Protein AF-A0A377E431-F1 (afdb_monomer)

pLDDT: mean 91.34, std 10.47, range [39.72, 98.75]

Structure (mmCIF, N/CA/C/O backbone):
data_AF-A0A377E431-F1
#
_entry.id   AF-A0A377E431-F1
#
loop_
_atom_site.group_PDB
_atom_site.id
_atom_site.type_symbol
_atom_site.label_atom_id
_atom_site.label_alt_id
_atom_site.label_comp_id
_atom_site.label_asym_id
_atom_site.label_entity_id
_atom_site.label_seq_id
_atom_site.pdbx_PDB_ins_code
_atom_site.Cartn_x
_atom_site.Cartn_y
_atom_site.Cartn_z
_atom_site.occupancy
_atom_site.B_iso_or_equiv
_atom_site.auth_seq_id
_atom_site.auth_comp_id
_atom_site.auth_asym_id
_atom_site.auth_atom_id
_atom_site.pdbx_PDB_model_num
ATOM 1 N N . MET A 1 1 ? 0.942 1.006 12.325 1.00 97.44 1 MET A N 1
ATOM 2 C CA . MET A 1 1 ? 1.754 -0.010 11.626 1.00 97.44 1 MET A CA 1
ATOM 3 C C . MET A 1 1 ? 2.920 0.705 10.982 1.00 97.44 1 MET A C 1
ATOM 5 O O . MET A 1 1 ? 2.693 1.780 10.434 1.00 97.44 1 MET A O 1
ATOM 9 N N . THR A 1 2 ? 4.119 0.142 11.064 1.00 97.88 2 THR A N 1
ATOM 10 C CA . THR A 1 2 ? 5.283 0.600 10.296 1.00 97.88 2 THR A CA 1
ATOM 11 C C . THR A 1 2 ? 5.739 -0.520 9.368 1.00 97.88 2 THR A C 1
ATOM 13 O O . THR A 1 2 ? 5.415 -1.684 9.611 1.00 97.88 2 THR A O 1
ATOM 16 N N . SER A 1 3 ? 6.382 -0.150 8.268 1.00 98.31 3 SER A N 1
ATOM 17 C CA . SER A 1 3 ? 6.961 -1.056 7.278 1.00 98.31 3 SER A CA 1
ATOM 18 C C . SER A 1 3 ? 8.056 -0.314 6.512 1.00 98.31 3 SER A C 1
ATOM 20 O O . SER A 1 3 ? 8.218 0.903 6.653 1.00 98.31 3 SER A O 1
ATOM 22 N N . MET A 1 4 ? 8.742 -1.028 5.629 1.00 97.88 4 MET A N 1
ATOM 23 C CA . MET A 1 4 ? 9.722 -0.468 4.710 1.00 97.88 4 MET A CA 1
ATOM 24 C C . MET A 1 4 ? 9.338 -0.751 3.251 1.00 97.88 4 MET A C 1
ATOM 26 O O . MET A 1 4 ? 8.874 -1.844 2.923 1.00 97.88 4 MET A O 1
ATOM 30 N N . PHE A 1 5 ? 9.523 0.241 2.383 1.00 98.00 5 PHE A N 1
ATOM 31 C CA . PHE A 1 5 ? 9.496 0.121 0.929 1.00 98.00 5 PHE A CA 1
ATOM 32 C C . PHE A 1 5 ? 10.651 0.945 0.348 1.00 98.00 5 PHE A C 1
ATOM 34 O O . PHE A 1 5 ? 10.613 2.179 0.367 1.00 98.00 5 PHE A O 1
ATOM 41 N N . SER A 1 6 ? 11.677 0.267 -0.172 1.00 96.56 6 SER A N 1
ATOM 42 C CA . SER A 1 6 ? 12.808 0.915 -0.841 1.00 96.56 6 SER A CA 1
ATOM 43 C C . SER A 1 6 ? 12.510 1.070 -2.327 1.00 96.56 6 SER A C 1
ATOM 45 O O . SER A 1 6 ? 12.524 2.189 -2.849 1.00 96.56 6 SER A O 1
ATOM 47 N N . CYS A 1 7 ? 12.197 -0.039 -3.000 1.00 96.06 7 CYS A N 1
ATOM 48 C CA . CYS A 1 7 ? 11.926 -0.054 -4.430 1.00 96.06 7 CYS A CA 1
ATOM 49 C C . CYS A 1 7 ? 11.072 -1.269 -4.831 1.00 96.06 7 CYS A C 1
ATOM 51 O O . CYS A 1 7 ? 11.139 -2.322 -4.195 1.00 96.06 7 CYS A O 1
ATO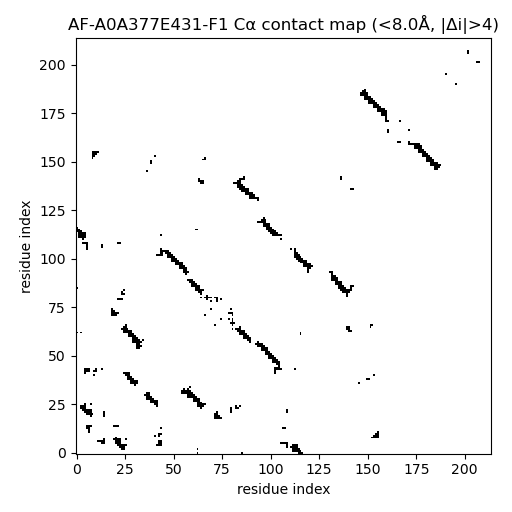M 53 N N . GLY A 1 8 ? 10.299 -1.138 -5.908 1.00 95.69 8 GLY A N 1
ATOM 54 C CA . GLY A 1 8 ? 9.420 -2.188 -6.423 1.00 95.69 8 GLY A CA 1
ATOM 55 C C . GLY A 1 8 ? 9.014 -1.934 -7.871 1.00 95.69 8 GLY A C 1
ATOM 56 O O . GLY A 1 8 ? 9.432 -0.957 -8.492 1.00 95.69 8 GLY A O 1
ATOM 57 N N . THR A 1 9 ? 8.162 -2.787 -8.436 1.00 94.69 9 THR A N 1
ATOM 58 C CA . THR A 1 9 ? 7.766 -2.680 -9.853 1.00 94.69 9 THR A CA 1
ATOM 59 C C . THR A 1 9 ? 7.063 -1.368 -10.217 1.00 94.69 9 THR A C 1
ATOM 61 O O . THR A 1 9 ? 7.109 -0.954 -11.377 1.00 94.69 9 THR A O 1
ATOM 64 N N . ASN A 1 10 ? 6.417 -0.714 -9.250 1.00 93.94 10 ASN A N 1
ATOM 65 C CA . ASN A 1 10 ? 5.724 0.564 -9.416 1.00 93.94 10 ASN A CA 1
ATOM 66 C C . ASN A 1 10 ? 6.583 1.798 -9.089 1.00 93.94 10 ASN A C 1
ATOM 68 O O . ASN A 1 10 ? 6.189 2.908 -9.441 1.00 93.94 10 ASN A O 1
ATOM 72 N N . GLU A 1 11 ? 7.733 1.622 -8.440 1.00 92.56 11 GLU A N 1
ATOM 73 C CA . GLU A 1 11 ? 8.663 2.697 -8.086 1.00 92.56 11 GLU A CA 1
ATOM 74 C C . GLU A 1 11 ? 10.089 2.144 -8.113 1.00 92.56 11 GLU A C 1
ATOM 76 O O . GLU A 1 11 ? 10.558 1.490 -7.178 1.00 92.56 11 GLU A O 1
ATOM 81 N N . ARG A 1 12 ? 10.760 2.379 -9.241 1.00 91.81 12 ARG A N 1
ATOM 82 C CA . ARG A 1 12 ? 12.040 1.751 -9.577 1.00 91.81 12 ARG A CA 1
ATOM 83 C C . ARG A 1 12 ? 13.251 2.644 -9.353 1.00 91.81 12 ARG A C 1
ATOM 85 O O . ARG A 1 12 ? 14.366 2.166 -9.531 1.00 91.81 12 ARG A O 1
ATOM 92 N N . ARG A 1 13 ? 13.074 3.911 -8.959 1.00 91.12 13 ARG A N 1
ATOM 93 C CA . ARG A 1 13 ? 14.173 4.887 -8.839 1.00 91.12 13 ARG A CA 1
ATOM 94 C C . ARG A 1 13 ? 15.307 4.405 -7.929 1.00 91.12 13 ARG A C 1
ATOM 96 O O . ARG A 1 13 ? 16.454 4.755 -8.167 1.00 91.12 13 ARG A O 1
ATOM 103 N N . MET A 1 14 ? 14.977 3.634 -6.892 1.00 90.88 14 MET A N 1
ATOM 104 C CA . MET A 1 14 ? 15.937 3.091 -5.923 1.00 90.88 14 MET A CA 1
ATOM 105 C C . MET A 1 14 ? 16.318 1.624 -6.181 1.00 90.88 14 MET A C 1
ATOM 107 O O . MET A 1 14 ? 17.034 1.039 -5.375 1.00 90.88 14 MET A O 1
ATOM 111 N N . CYS A 1 15 ? 15.865 1.012 -7.282 1.00 90.50 15 CYS A N 1
ATOM 112 C CA . CYS A 1 15 ? 16.215 -0.369 -7.635 1.00 90.50 15 CYS A CA 1
ATOM 113 C C . CYS A 1 15 ? 17.586 -0.456 -8.326 1.00 90.50 15 CYS A C 1
ATOM 115 O O . CYS A 1 15 ? 17.680 -0.947 -9.449 1.00 90.50 15 CYS A O 1
ATOM 117 N N . ASP A 1 16 ? 18.634 0.027 -7.659 1.00 89.12 16 ASP A N 1
ATOM 118 C CA . ASP A 1 16 ? 20.025 0.016 -8.149 1.00 89.12 16 ASP A CA 1
ATOM 119 C C . ASP A 1 16 ? 20.880 -1.045 -7.431 1.00 89.12 16 ASP A C 1
ATOM 121 O O . ASP A 1 16 ? 22.056 -0.862 -7.126 1.00 89.12 16 ASP A O 1
ATOM 125 N N . THR A 1 17 ? 20.255 -2.171 -7.088 1.00 90.00 17 THR A N 1
ATOM 126 C CA . THR A 1 17 ? 20.927 -3.319 -6.469 1.00 90.00 17 THR A CA 1
ATOM 127 C C . THR A 1 17 ? 20.738 -4.556 -7.342 1.00 90.00 17 THR A C 1
ATOM 129 O O . THR A 1 17 ? 19.965 -4.546 -8.300 1.00 90.00 17 THR A O 1
ATOM 132 N N . ILE A 1 18 ? 21.403 -5.657 -6.989 1.00 92.44 18 ILE A N 1
ATOM 133 C CA . ILE A 1 18 ? 21.191 -6.949 -7.660 1.00 92.44 18 ILE A CA 1
ATOM 134 C C . ILE A 1 18 ? 19.789 -7.535 -7.408 1.00 92.44 18 ILE A C 1
ATOM 136 O O . ILE A 1 18 ? 19.386 -8.462 -8.107 1.00 92.44 18 ILE A O 1
ATOM 140 N N . HIS A 1 19 ? 19.051 -7.021 -6.419 1.00 95.38 19 HIS A N 1
ATOM 141 C CA . HIS A 1 19 ? 17.713 -7.486 -6.068 1.00 95.38 19 HIS A CA 1
ATOM 142 C C . HIS A 1 19 ? 16.653 -6.704 -6.857 1.00 95.38 19 HIS A C 1
ATOM 144 O O . HIS A 1 19 ? 16.647 -5.471 -6.801 1.00 95.38 19 HIS A O 1
ATOM 150 N N . PRO A 1 20 ? 15.726 -7.376 -7.573 1.00 95.56 20 PRO A N 1
ATOM 151 C CA . PRO A 1 20 ? 14.750 -6.672 -8.405 1.00 95.56 20 PRO A CA 1
ATOM 152 C C . PRO A 1 20 ? 13.749 -5.817 -7.615 1.00 95.56 20 PRO A C 1
ATOM 154 O O . PRO A 1 20 ? 13.233 -4.837 -8.153 1.00 95.56 20 PRO A O 1
ATOM 157 N N . GLN A 1 21 ? 13.455 -6.197 -6.368 1.00 96.62 21 GLN A N 1
ATOM 158 C CA . GLN A 1 21 ? 12.552 -5.491 -5.459 1.00 96.62 21 GLN A CA 1
ATOM 159 C C . 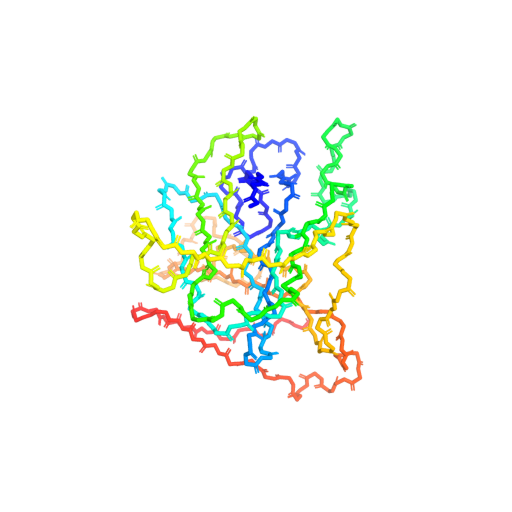GLN A 1 21 ? 13.049 -5.611 -4.018 1.00 96.62 21 GLN A C 1
ATOM 161 O O . GLN A 1 21 ? 13.575 -6.654 -3.628 1.00 96.62 21 GLN A O 1
ATOM 166 N N . ILE A 1 22 ? 12.842 -4.559 -3.222 1.00 97.12 22 ILE A N 1
ATOM 167 C CA . ILE A 1 22 ? 13.253 -4.489 -1.815 1.00 97.12 22 ILE A CA 1
ATOM 168 C C . ILE A 1 22 ? 12.166 -3.762 -1.017 1.00 97.12 22 ILE A C 1
ATOM 170 O O . ILE A 1 22 ? 12.072 -2.530 -1.045 1.00 97.12 22 ILE A O 1
ATOM 174 N N . HIS A 1 23 ? 11.332 -4.529 -0.313 1.00 97.69 23 HIS A N 1
ATOM 175 C CA . HIS A 1 23 ? 10.265 -4.013 0.546 1.00 97.69 23 HIS A CA 1
ATOM 176 C C . HIS A 1 23 ? 9.690 -5.097 1.466 1.00 97.69 23 HIS A C 1
ATOM 178 O O . HIS A 1 23 ? 9.751 -6.293 1.180 1.00 97.69 23 HIS A O 1
ATOM 184 N N . ASP A 1 24 ? 9.110 -4.651 2.576 1.00 97.94 24 ASP A N 1
ATOM 185 C CA . ASP A 1 24 ? 8.423 -5.489 3.566 1.00 97.94 24 ASP A CA 1
ATOM 186 C C . ASP A 1 24 ? 6.917 -5.582 3.309 1.00 97.94 24 ASP A C 1
ATOM 188 O O . ASP A 1 24 ? 6.235 -6.463 3.834 1.00 97.94 24 ASP A O 1
ATOM 192 N N . SER A 1 25 ? 6.391 -4.649 2.524 1.00 98.06 25 SER A N 1
ATOM 193 C CA . SER A 1 25 ? 5.014 -4.585 2.053 1.00 98.06 25 SER A CA 1
ATOM 194 C C . SER A 1 25 ? 5.009 -3.846 0.724 1.00 98.06 25 SER A C 1
ATOM 196 O O . SER A 1 25 ? 5.732 -2.865 0.571 1.00 98.06 25 SER A O 1
ATOM 198 N N . ASP A 1 26 ? 4.148 -4.256 -0.202 1.00 96.12 26 ASP A N 1
ATOM 199 C CA . ASP A 1 26 ? 4.015 -3.643 -1.527 1.00 96.12 26 ASP A CA 1
ATOM 200 C C . ASP A 1 26 ? 2.829 -2.669 -1.617 1.00 96.12 26 ASP A C 1
ATOM 202 O O . ASP A 1 26 ? 2.761 -1.839 -2.527 1.00 96.12 26 ASP A O 1
ATOM 206 N N . ARG A 1 27 ? 1.870 -2.750 -0.683 1.00 97.81 27 ARG A N 1
ATOM 207 C CA . ARG A 1 27 ? 0.627 -1.968 -0.737 1.00 97.81 27 ARG A CA 1
ATOM 208 C C . ARG A 1 27 ? 0.005 -1.699 0.629 1.00 97.81 27 ARG A C 1
ATOM 210 O O . ARG A 1 27 ? 0.072 -2.519 1.544 1.00 97.81 27 ARG A O 1
ATOM 217 N N . LEU A 1 28 ? -0.734 -0.598 0.708 1.00 98.50 28 LEU A N 1
ATOM 218 C CA . LEU A 1 28 ? -1.832 -0.419 1.652 1.00 98.50 28 LEU A CA 1
ATOM 219 C C . LEU A 1 28 ? -3.124 -0.956 1.019 1.00 98.50 28 LEU A C 1
ATOM 221 O O . LEU A 1 28 ? -3.546 -0.500 -0.045 1.00 98.50 28 LEU A O 1
ATOM 225 N N . SER A 1 29 ? -3.771 -1.906 1.686 1.00 98.19 29 SER A N 1
ATOM 226 C CA . SER A 1 29 ? -5.109 -2.388 1.337 1.00 98.19 29 SER A CA 1
ATOM 227 C C . SER A 1 29 ? -6.121 -1.914 2.371 1.00 98.19 29 SER A C 1
ATOM 229 O O . SER A 1 29 ? -5.833 -1.924 3.569 1.00 98.19 29 SER A O 1
ATOM 231 N N . MET A 1 30 ? -7.302 -1.496 1.925 1.00 98.50 30 MET A N 1
ATOM 232 C CA . MET A 1 30 ? -8.363 -0.977 2.786 1.00 98.50 30 MET A CA 1
ATOM 233 C C . MET A 1 30 ? -9.702 -1.591 2.395 1.00 98.50 30 MET A C 1
ATOM 235 O O . MET A 1 30 ? -10.064 -1.597 1.221 1.00 98.50 30 MET A O 1
ATOM 239 N N . TRP A 1 31 ? -10.450 -2.050 3.393 1.00 98.44 31 TRP A N 1
ATOM 240 C CA . TRP A 1 31 ? -11.861 -2.378 3.280 1.00 98.44 31 TRP A CA 1
ATOM 241 C C . TRP A 1 31 ? -12.664 -1.324 4.028 1.00 98.44 31 TRP A C 1
ATOM 243 O O . TRP A 1 31 ? -12.723 -1.293 5.263 1.00 98.44 31 TRP A O 1
ATOM 253 N N . ARG A 1 32 ? -13.245 -0.417 3.256 1.00 98.31 32 ARG A N 1
ATOM 254 C CA . ARG A 1 32 ? -13.871 0.788 3.773 1.00 98.31 32 ARG A CA 1
ATOM 255 C C . ARG A 1 32 ? -15.217 0.522 4.430 1.00 98.31 32 ARG A C 1
ATOM 257 O O . ARG A 1 32 ? -15.872 -0.493 4.176 1.00 98.31 32 ARG A O 1
ATOM 264 N N . GLY A 1 33 ? -15.666 1.469 5.250 1.00 98.19 33 GLY A N 1
ATOM 265 C CA . GLY A 1 33 ? -16.966 1.396 5.923 1.00 98.19 33 GLY A CA 1
ATOM 266 C C . GLY A 1 33 ? -18.146 1.296 4.951 1.00 98.19 33 GLY A C 1
ATOM 267 O O . GLY A 1 33 ? -19.090 0.542 5.195 1.00 98.19 33 GLY A O 1
ATOM 268 N N . ASN A 1 34 ? -18.049 1.967 3.799 1.00 97.62 34 ASN A N 1
ATOM 269 C CA . ASN A 1 34 ? -19.018 1.880 2.697 1.00 97.62 34 ASN A CA 1
ATOM 270 C C . ASN A 1 34 ? -18.957 0.546 1.915 1.00 97.62 34 ASN A C 1
ATOM 272 O O . ASN A 1 34 ? -19.801 0.307 1.058 1.00 97.62 34 ASN A O 1
ATOM 276 N N . GLY A 1 35 ? -17.994 -0.333 2.210 1.00 97.31 35 GLY A N 1
ATOM 277 C CA . GLY A 1 35 ? -17.802 -1.625 1.549 1.00 97.31 35 GLY A CA 1
ATOM 278 C C . GLY A 1 35 ? -16.826 -1.621 0.371 1.00 97.31 35 GLY A C 1
ATOM 279 O O . GLY A 1 35 ? -16.499 -2.705 -0.109 1.00 97.31 35 GLY A O 1
ATOM 280 N N . GLU A 1 36 ? -16.333 -0.456 -0.049 1.00 97.19 36 GLU A N 1
ATOM 281 C CA . GLU A 1 36 ? -15.327 -0.314 -1.104 1.00 97.19 36 GLU A CA 1
ATOM 282 C C . GLU A 1 36 ? -13.993 -0.959 -0.693 1.00 97.19 36 GLU A C 1
ATOM 284 O O . GLU A 1 36 ? -13.562 -0.855 0.460 1.00 97.19 36 GLU A O 1
ATOM 289 N N . TRP A 1 37 ? -13.328 -1.610 -1.648 1.00 97.69 37 TRP A N 1
ATOM 290 C CA . TRP A 1 37 ? -11.960 -2.097 -1.491 1.00 97.69 37 TRP A CA 1
ATOM 291 C C . TRP A 1 37 ? -10.998 -1.179 -2.234 1.00 97.69 37 TRP A C 1
ATOM 293 O O . TRP A 1 37 ? -11.150 -0.967 -3.433 1.00 97.69 37 TRP A O 1
ATOM 303 N N . ILE A 1 38 ? -9.985 -0.675 -1.532 1.00 97.50 38 ILE A N 1
ATOM 304 C CA . ILE A 1 38 ? -8.951 0.183 -2.115 1.00 97.50 38 ILE A CA 1
ATOM 305 C C . ILE A 1 38 ? -7.597 -0.512 -2.012 1.00 97.50 38 ILE A C 1
ATOM 307 O O . ILE A 1 38 ? -7.216 -1.002 -0.949 1.00 97.50 38 ILE A O 1
ATOM 311 N N . CYS A 1 39 ? -6.854 -0.502 -3.118 1.00 97.19 39 CYS A N 1
ATOM 312 C CA . CYS A 1 39 ? -5.452 -0.893 -3.180 1.00 97.19 39 CYS A CA 1
ATOM 313 C C . CYS A 1 39 ? -4.603 0.338 -3.508 1.00 97.19 39 CYS A C 1
ATOM 315 O O . CYS A 1 39 ? -4.712 0.894 -4.598 1.00 97.19 39 CYS A O 1
ATOM 317 N N . ARG A 1 40 ? -3.736 0.741 -2.579 1.00 97.62 40 ARG A N 1
ATOM 318 C CA . ARG A 1 40 ? -2.747 1.804 -2.767 1.00 97.62 40 ARG A CA 1
ATOM 319 C C . ARG A 1 40 ? -1.347 1.176 -2.777 1.00 97.62 40 ARG A C 1
ATOM 321 O O . ARG A 1 40 ? -0.847 0.868 -1.696 1.00 97.62 40 ARG A O 1
ATOM 328 N N . PRO A 1 41 ? -0.716 0.972 -3.952 1.00 97.38 41 PRO A N 1
ATOM 329 C CA . PRO A 1 41 ? 0.690 0.557 -4.031 1.00 97.38 41 PRO A CA 1
ATOM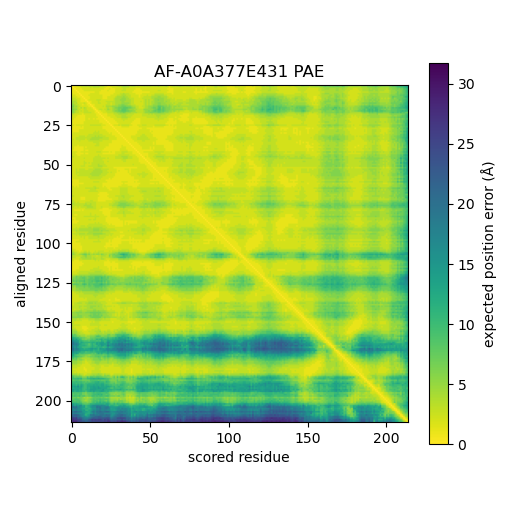 330 C C . PRO A 1 41 ? 1.563 1.514 -3.222 1.00 97.38 41 PRO A C 1
ATOM 332 O O . PRO A 1 41 ? 1.258 2.700 -3.219 1.00 97.38 41 PRO A O 1
ATOM 335 N N . LEU A 1 42 ? 2.590 1.038 -2.527 1.00 97.75 42 LEU A N 1
ATOM 336 C CA . LEU A 1 42 ? 3.496 1.892 -1.747 1.00 97.75 42 LEU A CA 1
ATOM 337 C C . LEU A 1 42 ? 4.602 2.465 -2.634 1.00 97.75 42 LEU A C 1
ATOM 339 O O . LEU A 1 42 ? 5.006 1.830 -3.603 1.00 97.75 42 LEU A O 1
ATOM 343 N N . ASN A 1 43 ? 5.093 3.656 -2.307 1.00 96.44 43 ASN A N 1
ATOM 344 C CA . ASN A 1 43 ? 6.182 4.321 -3.018 1.00 96.44 43 ASN A CA 1
ATOM 345 C C . ASN A 1 43 ? 7.309 4.729 -2.057 1.00 96.44 43 ASN A C 1
ATOM 347 O O . ASN A 1 43 ? 7.108 4.880 -0.853 1.00 96.44 43 ASN A O 1
ATOM 351 N N . ASN A 1 44 ? 8.484 5.008 -2.626 1.00 96.94 44 ASN A N 1
ATOM 352 C CA . ASN A 1 44 ? 9.599 5.678 -1.956 1.00 96.94 44 ASN A CA 1
ATOM 353 C C . ASN A 1 44 ? 9.810 7.084 -2.561 1.00 96.94 44 ASN A C 1
ATOM 355 O O . ASN A 1 44 ? 10.667 7.278 -3.442 1.00 96.94 44 ASN A O 1
ATOM 359 N N . PRO A 1 45 ? 8.984 8.067 -2.154 1.00 95.69 45 PRO A N 1
ATOM 360 C CA . PRO A 1 45 ? 8.955 9.377 -2.785 1.00 95.69 45 PRO A CA 1
ATOM 361 C C . PRO A 1 45 ? 10.231 10.179 -2.498 1.00 95.69 45 PRO A C 1
ATOM 363 O O . PRO A 1 45 ? 10.925 9.963 -1.512 1.00 95.69 45 PRO A O 1
ATOM 366 N N . GLN A 1 46 ? 10.524 11.179 -3.334 1.00 95.19 46 GLN A N 1
ATOM 367 C CA . GLN A 1 46 ? 11.665 12.087 -3.116 1.00 95.19 46 GLN A CA 1
ATOM 368 C C . GLN A 1 46 ? 11.426 13.126 -2.007 1.00 95.19 46 GLN A C 1
ATOM 370 O O . GLN A 1 46 ? 12.355 13.798 -1.564 1.00 95.19 46 GLN A O 1
ATOM 375 N N . LYS A 1 47 ? 10.173 13.299 -1.584 1.00 96.94 47 LYS A N 1
ATOM 376 C CA . LYS A 1 47 ? 9.748 14.202 -0.508 1.00 96.94 47 LYS A CA 1
ATOM 377 C C . LYS A 1 47 ? 8.727 13.476 0.352 1.00 96.94 47 LYS A C 1
ATOM 379 O O . LYS A 1 47 ? 8.019 12.624 -0.172 1.00 96.94 47 LYS A O 1
ATOM 384 N N . LEU A 1 48 ? 8.631 13.841 1.629 1.00 97.56 48 LEU A N 1
ATOM 385 C CA . LEU A 1 48 ? 7.607 13.311 2.530 1.00 97.56 48 LEU A CA 1
ATOM 386 C C . LEU A 1 48 ? 6.218 13.447 1.896 1.00 97.56 48 LEU A C 1
ATOM 388 O O . LEU A 1 48 ? 5.814 14.552 1.532 1.00 97.56 48 LEU A O 1
ATOM 392 N N . GLN A 1 49 ? 5.505 12.330 1.779 1.00 97.75 49 GLN A N 1
ATOM 393 C CA . GLN A 1 49 ? 4.121 12.295 1.315 1.00 97.75 49 GLN A CA 1
ATOM 394 C C . GLN A 1 49 ? 3.212 11.849 2.453 1.00 97.75 49 GLN A C 1
ATOM 396 O O . GLN A 1 49 ? 3.530 10.919 3.196 1.00 97.75 49 GLN A O 1
ATOM 401 N N . PHE A 1 50 ? 2.058 12.500 2.564 1.00 97.88 50 PHE A N 1
ATOM 402 C CA . PHE A 1 50 ? 0.999 12.104 3.480 1.00 97.88 50 PHE A CA 1
ATOM 403 C C . PHE A 1 50 ? -0.318 12.000 2.714 1.00 97.88 50 PHE A C 1
ATOM 405 O O . PHE A 1 50 ? -0.794 12.981 2.148 1.00 97.88 50 PHE A O 1
ATOM 412 N N . ASN A 1 51 ? -0.898 10.802 2.698 1.00 97.50 51 ASN A N 1
ATOM 413 C CA . ASN A 1 51 ? -2.192 10.518 2.091 1.00 97.50 51 ASN A CA 1
ATOM 414 C C . ASN A 1 51 ? -3.203 10.244 3.209 1.00 97.50 51 ASN A C 1
ATOM 416 O O . ASN A 1 51 ? -2.929 9.454 4.113 1.00 97.50 51 ASN A O 1
ATOM 420 N N . ALA A 1 52 ? -4.375 10.872 3.137 1.00 97.69 52 ALA A N 1
ATOM 421 C CA . ALA A 1 52 ? -5.442 10.702 4.116 1.00 97.69 52 ALA A CA 1
ATOM 422 C C . ALA A 1 52 ? -6.711 10.186 3.433 1.00 97.69 52 ALA A C 1
ATOM 424 O O . ALA A 1 52 ? -7.319 10.881 2.621 1.00 97.69 52 ALA A O 1
ATOM 425 N N . TYR A 1 53 ? -7.123 8.970 3.785 1.00 98.19 53 TYR A N 1
ATOM 426 C CA . TYR A 1 53 ? -8.331 8.340 3.259 1.00 98.19 53 TYR A CA 1
ATOM 427 C C . TYR A 1 53 ? -9.458 8.481 4.280 1.00 98.19 53 TYR A C 1
ATOM 429 O O . TYR A 1 53 ? -9.531 7.709 5.237 1.00 98.19 53 TYR A O 1
ATOM 437 N N . THR A 1 54 ? -10.315 9.491 4.112 1.00 98.38 54 THR A N 1
ATOM 438 C CA . THR A 1 54 ? -11.475 9.717 4.989 1.00 98.38 54 THR A CA 1
ATOM 439 C C . THR A 1 54 ? -12.408 8.523 4.961 1.00 98.38 54 THR A C 1
ATOM 441 O O . THR A 1 54 ? -12.788 8.083 3.881 1.00 98.38 54 THR A O 1
ATOM 444 N N . ASP A 1 55 ? -12.829 8.040 6.127 1.00 98.44 55 ASP A N 1
ATOM 445 C CA . ASP A 1 55 ? -13.776 6.939 6.251 1.00 98.44 55 ASP A CA 1
ATOM 446 C C . ASP A 1 55 ? -14.663 7.055 7.500 1.00 98.44 55 ASP A C 1
ATOM 448 O O . ASP A 1 55 ? -14.438 7.887 8.382 1.00 98.44 55 ASP A O 1
ATOM 452 N N . ASN A 1 56 ? -15.692 6.210 7.575 1.00 98.38 56 ASN A N 1
ATOM 453 C CA . ASN A 1 56 ? -16.551 6.078 8.750 1.00 98.38 56 ASN A CA 1
ATOM 454 C C . ASN A 1 56 ? -16.760 4.599 9.085 1.00 98.38 56 ASN A C 1
ATOM 456 O O . ASN A 1 56 ? -17.461 3.901 8.356 1.00 98.38 56 ASN A O 1
ATOM 460 N N . ASN A 1 57 ? -16.204 4.148 10.212 1.00 98.25 57 ASN A N 1
ATOM 461 C CA . ASN A 1 57 ? -16.172 2.739 10.626 1.00 98.25 57 ASN A CA 1
ATOM 462 C C . ASN A 1 57 ? -15.534 1.820 9.563 1.00 98.25 57 ASN A C 1
ATOM 464 O O . ASN A 1 57 ? -16.246 1.004 8.970 1.00 98.25 57 ASN A O 1
ATOM 468 N N . PRO A 1 58 ? -14.214 1.931 9.311 1.00 98.31 58 PRO A N 1
ATOM 469 C CA . PRO A 1 58 ? -13.532 1.023 8.392 1.00 98.31 58 PRO A CA 1
ATOM 470 C C . PRO A 1 58 ? -13.731 -0.435 8.826 1.00 98.31 58 PRO A C 1
ATOM 472 O O . PRO A 1 58 ? -13.731 -0.746 10.018 1.00 98.31 58 PRO A O 1
ATOM 475 N N . LYS A 1 59 ? -13.889 -1.339 7.857 1.00 98.50 59 LYS A N 1
ATOM 476 C CA . LYS A 1 59 ? -14.022 -2.784 8.112 1.00 98.50 59 LYS A CA 1
ATOM 477 C C . LYS A 1 59 ? -12.662 -3.456 8.294 1.00 98.50 59 LYS A C 1
ATOM 479 O O . LYS A 1 59 ? -12.563 -4.485 8.955 1.00 98.50 59 LYS A O 1
ATOM 484 N N . GLY A 1 60 ? -11.613 -2.863 7.734 1.00 98.50 60 GLY A N 1
ATOM 485 C CA . GLY A 1 60 ? -10.230 -3.218 8.014 1.00 98.50 60 GLY A CA 1
ATOM 486 C C . GLY A 1 60 ? -9.258 -2.533 7.067 1.00 98.50 60 GLY A C 1
ATOM 487 O O . GLY A 1 60 ? -9.657 -1.974 6.049 1.00 98.50 60 GLY A O 1
ATOM 488 N N . PHE A 1 61 ? -7.982 -2.541 7.419 1.00 98.75 61 PHE A N 1
ATOM 489 C CA . PHE A 1 61 ? -6.913 -2.015 6.574 1.00 98.75 61 PHE A CA 1
ATOM 490 C C . PHE A 1 61 ? 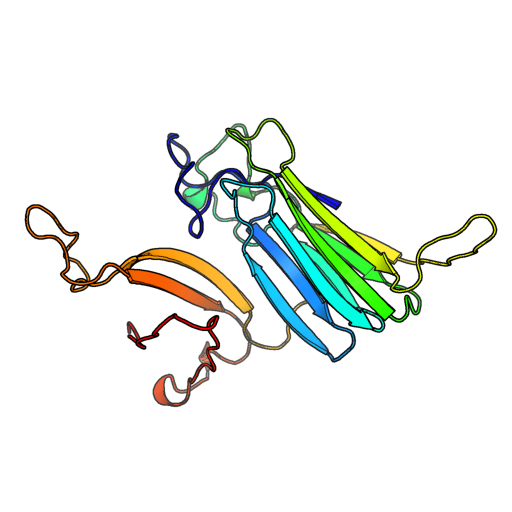-5.575 -2.617 6.987 1.00 98.75 61 PHE A C 1
ATOM 492 O O . PHE A 1 61 ? -5.408 -3.054 8.126 1.00 98.75 61 PHE A O 1
ATOM 499 N N . GLY A 1 62 ? -4.613 -2.655 6.074 1.00 98.38 62 GLY A N 1
ATOM 500 C CA . GLY A 1 62 ? -3.348 -3.328 6.327 1.00 98.38 62 GLY A CA 1
ATOM 501 C C . GLY A 1 62 ? -2.256 -2.983 5.335 1.00 98.38 62 GLY A C 1
ATOM 502 O O . GLY A 1 62 ? -2.536 -2.691 4.172 1.00 98.38 62 GLY A O 1
ATOM 503 N N . LEU A 1 63 ? -1.015 -3.061 5.806 1.00 98.69 63 LEU A N 1
ATOM 504 C CA . LEU A 1 63 ? 0.165 -3.097 4.948 1.00 98.69 63 LEU A CA 1
ATOM 505 C C . LEU A 1 63 ? 0.382 -4.557 4.560 1.00 98.69 63 LEU A C 1
ATOM 507 O O . LEU A 1 63 ? 0.548 -5.421 5.427 1.00 98.69 63 LEU A O 1
ATOM 511 N N . LEU A 1 64 ? 0.241 -4.846 3.271 1.00 98.06 64 LEU A N 1
ATOM 512 C CA . LEU A 1 64 ? 0.247 -6.208 2.762 1.00 98.06 64 LEU A CA 1
ATOM 513 C C . LEU A 1 64 ? 1.498 -6.466 1.931 1.00 98.06 64 LEU A C 1
ATOM 515 O O . LEU A 1 64 ? 1.976 -5.584 1.226 1.00 98.06 64 LEU A O 1
ATOM 519 N N . GLN A 1 65 ? 1.955 -7.713 1.999 1.00 97.31 65 GLN A N 1
ATOM 520 C CA . GLN A 1 65 ? 2.991 -8.297 1.162 1.00 97.31 65 GLN A CA 1
ATOM 521 C C . GLN A 1 65 ? 2.390 -9.483 0.412 1.00 97.31 65 GLN A C 1
ATOM 523 O O . GLN A 1 65 ? 2.397 -10.626 0.896 1.00 97.31 65 GLN A O 1
ATOM 528 N N . LEU A 1 66 ? 1.756 -9.181 -0.727 1.00 94.38 66 LEU A N 1
ATOM 529 C CA . LEU A 1 66 ? 1.009 -10.172 -1.505 1.00 94.38 66 LEU A CA 1
ATOM 530 C C . LEU A 1 66 ? 1.847 -10.819 -2.607 1.00 94.38 66 LEU A C 1
ATOM 532 O O . LEU A 1 66 ? 1.573 -11.972 -2.943 1.00 94.38 66 LEU A O 1
ATOM 536 N N . ASP A 1 67 ? 2.861 -10.126 -3.129 1.00 95.56 67 ASP A N 1
ATOM 537 C CA . ASP A 1 67 ? 3.864 -10.733 -4.000 1.00 95.56 67 ASP A CA 1
ATOM 538 C C . ASP A 1 67 ? 4.863 -11.558 -3.176 1.00 95.56 67 ASP A C 1
ATOM 540 O O . ASP A 1 67 ? 5.640 -11.028 -2.380 1.00 95.56 67 ASP A O 1
ATOM 544 N N . ARG A 1 68 ? 4.816 -12.882 -3.348 1.00 95.44 68 ARG A N 1
ATOM 545 C CA . ARG A 1 68 ? 5.613 -13.851 -2.578 1.00 95.44 68 ARG A CA 1
ATOM 546 C C . ARG A 1 68 ? 6.500 -14.737 -3.453 1.00 95.44 68 ARG A C 1
ATOM 548 O O . ARG A 1 68 ? 7.105 -15.683 -2.934 1.00 95.44 68 ARG A O 1
ATOM 555 N N . ASP A 1 69 ? 6.593 -14.454 -4.752 1.00 97.06 69 ASP A N 1
ATOM 556 C CA . ASP A 1 69 ? 7.479 -15.196 -5.648 1.00 97.06 69 ASP A CA 1
ATOM 557 C C . ASP A 1 69 ? 8.934 -14.827 -5.344 1.00 97.06 69 ASP A C 1
ATOM 559 O O . ASP A 1 69 ? 9.313 -13.661 -5.378 1.00 97.06 69 ASP A O 1
ATOM 563 N N . PHE A 1 70 ? 9.773 -15.813 -5.027 1.00 97.81 70 PHE A N 1
ATOM 564 C CA . PHE A 1 70 ? 11.179 -15.551 -4.723 1.00 97.81 70 PHE A CA 1
ATOM 565 C C . PHE A 1 70 ? 11.927 -14.913 -5.905 1.00 97.81 70 PHE A C 1
ATOM 567 O O . PHE A 1 70 ? 12.801 -14.077 -5.684 1.00 97.81 70 PHE A O 1
ATOM 574 N N . SER A 1 71 ? 11.572 -15.257 -7.147 1.00 97.56 71 SER A N 1
ATOM 575 C CA . SER A 1 71 ? 12.225 -14.735 -8.354 1.00 97.56 71 SER A CA 1
ATOM 576 C C . SER A 1 71 ? 12.077 -13.219 -8.520 1.00 97.56 71 SER A C 1
ATOM 578 O O . SER A 1 71 ? 12.898 -12.603 -9.198 1.00 97.56 71 SER A O 1
ATOM 580 N N . HIS A 1 72 ? 11.087 -12.616 -7.859 1.00 96.69 72 HIS A N 1
ATOM 581 C CA . HIS A 1 72 ? 10.845 -11.178 -7.856 1.00 96.69 72 HIS A CA 1
ATOM 582 C C . HIS A 1 72 ? 11.731 -10.397 -6.871 1.00 96.69 72 HIS A C 1
ATOM 584 O O . HIS A 1 72 ? 11.809 -9.177 -6.979 1.00 96.69 72 HIS A O 1
ATOM 590 N N . TYR A 1 73 ? 12.405 -11.076 -5.936 1.00 97.38 73 TYR A N 1
ATOM 591 C CA . TYR A 1 73 ? 13.249 -10.447 -4.907 1.00 97.38 73 TYR A CA 1
ATOM 592 C C . TYR A 1 73 ? 14.697 -10.940 -4.963 1.00 97.38 73 TYR A C 1
ATOM 594 O O . TYR A 1 73 ? 15.622 -10.155 -4.798 1.00 97.38 73 TYR A O 1
ATOM 602 N N . GLN A 1 74 ? 14.905 -12.237 -5.215 1.00 97.00 74 GLN A N 1
ATOM 603 C CA . GLN A 1 74 ? 16.223 -12.876 -5.332 1.00 97.00 74 GLN A CA 1
ATOM 604 C C . GLN A 1 74 ? 17.165 -12.585 -4.152 1.00 97.00 74 GLN A C 1
ATOM 606 O O . GLN A 1 74 ? 18.381 -12.528 -4.315 1.00 97.00 74 GLN A O 1
ATOM 611 N N . ASP A 1 75 ? 16.603 -12.401 -2.956 1.00 95.31 75 ASP A N 1
ATOM 612 C CA . ASP A 1 75 ? 17.349 -12.095 -1.738 1.00 95.31 75 ASP A CA 1
ATOM 613 C C . ASP A 1 75 ? 17.221 -13.234 -0.716 1.00 95.31 75 ASP A C 1
ATOM 615 O O . ASP A 1 75 ? 16.179 -13.430 -0.081 1.00 95.31 75 ASP A O 1
ATOM 619 N N . ILE A 1 76 ? 18.310 -13.990 -0.563 1.00 95.56 76 ILE A N 1
ATOM 620 C CA . ILE A 1 76 ? 18.441 -15.103 0.389 1.00 95.56 76 ILE A CA 1
ATOM 621 C C . ILE A 1 76 ? 18.794 -14.656 1.815 1.00 95.56 76 ILE A C 1
ATOM 623 O O . ILE A 1 76 ? 18.831 -15.491 2.719 1.00 95.56 76 ILE A O 1
ATOM 627 N N . MET A 1 77 ? 19.083 -13.373 2.021 1.00 94.38 77 MET A N 1
ATOM 628 C CA . MET A 1 77 ? 19.374 -12.789 3.327 1.00 94.38 77 MET A CA 1
ATOM 629 C C . MET A 1 77 ? 18.118 -12.125 3.891 1.00 94.38 77 MET A C 1
ATOM 631 O O . MET A 1 77 ? 17.692 -12.454 4.999 1.00 94.38 77 MET A O 1
ATOM 635 N N . GLY A 1 78 ? 17.489 -11.236 3.117 1.00 92.88 78 GLY A N 1
ATOM 636 C CA . GLY A 1 78 ? 16.321 -10.462 3.536 1.00 92.88 78 GLY A CA 1
ATOM 637 C C . GLY A 1 78 ? 14.989 -11.214 3.478 1.00 92.88 78 GLY A C 1
ATOM 638 O O . GLY A 1 78 ? 14.062 -10.835 4.204 1.00 92.88 78 GLY A O 1
ATOM 639 N N . TRP A 1 79 ? 14.881 -12.260 2.639 1.00 96.81 79 TRP A N 1
ATOM 640 C CA . TRP A 1 79 ? 13.676 -13.085 2.427 1.00 96.81 79 TRP A CA 1
ATOM 641 C C . TRP A 1 79 ? 12.372 -12.271 2.338 1.00 96.81 79 TRP A C 1
ATOM 643 O O . TRP A 1 79 ? 11.342 -12.655 2.900 1.00 96.81 79 TRP A O 1
ATOM 653 N N . TYR A 1 80 ? 12.403 -11.137 1.630 1.00 97.19 80 TYR A N 1
ATOM 654 C CA . TYR A 1 80 ? 11.278 -10.196 1.517 1.00 97.19 80 TYR A CA 1
ATOM 655 C C . TYR A 1 80 ? 9.975 -10.859 1.053 1.00 97.19 80 TYR A C 1
ATOM 657 O O . TYR A 1 80 ? 8.898 -10.572 1.574 1.00 97.19 80 TYR A O 1
ATOM 665 N N . ASN A 1 81 ? 10.074 -11.851 0.167 1.00 97.12 81 ASN A N 1
ATOM 666 C CA . ASN A 1 81 ? 8.943 -12.639 -0.324 1.00 97.12 81 ASN A CA 1
ATOM 667 C C . ASN A 1 81 ? 8.223 -13.456 0.775 1.00 97.12 81 ASN A C 1
ATOM 669 O O . ASN A 1 81 ? 7.093 -13.916 0.594 1.00 97.12 81 ASN A O 1
ATOM 673 N N . LYS A 1 82 ? 8.874 -13.671 1.925 1.00 97.31 82 LYS A N 1
ATOM 674 C CA . LYS A 1 82 ? 8.324 -14.398 3.077 1.00 97.31 82 LYS A CA 1
ATOM 675 C C . LYS A 1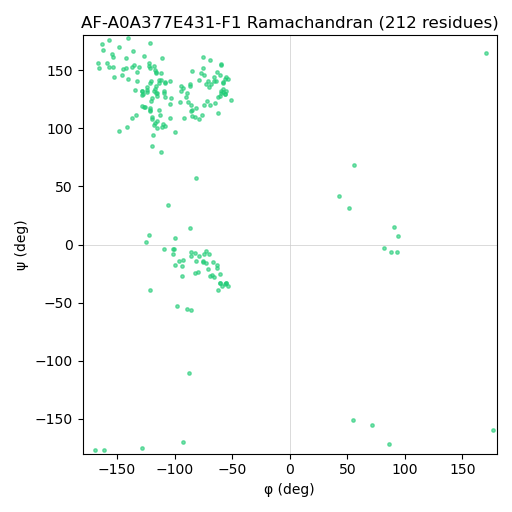 82 ? 7.835 -13.478 4.192 1.00 97.31 82 LYS A C 1
ATOM 677 O O . LYS A 1 82 ? 7.182 -13.984 5.110 1.00 97.31 82 LYS A O 1
ATOM 682 N N . ARG A 1 83 ? 8.087 -12.167 4.124 1.00 97.56 83 ARG A N 1
ATOM 683 C CA . ARG A 1 83 ? 7.669 -11.235 5.179 1.00 97.56 83 ARG A CA 1
ATOM 684 C C . ARG A 1 83 ? 6.139 -11.236 5.349 1.00 97.56 83 ARG A C 1
ATOM 686 O O . ARG A 1 83 ? 5.393 -11.551 4.406 1.00 97.56 83 ARG A O 1
ATOM 693 N N . PRO A 1 84 ? 5.648 -11.053 6.586 1.00 97.69 84 PRO A N 1
ATOM 694 C CA . PRO A 1 84 ? 4.223 -11.122 6.860 1.00 97.69 84 PRO A CA 1
ATOM 695 C C . PRO A 1 84 ? 3.521 -9.866 6.348 1.00 97.69 84 PRO A C 1
ATOM 697 O O . PRO A 1 84 ? 4.041 -8.763 6.445 1.00 97.69 84 PRO A O 1
ATOM 700 N N . SER A 1 85 ? 2.288 -10.040 5.887 1.00 98.38 85 SER A N 1
ATOM 701 C CA . SER A 1 85 ? 1.323 -8.946 5.845 1.00 98.38 85 SER A CA 1
ATOM 702 C C . SER A 1 85 ? 0.802 -8.664 7.254 1.00 98.38 85 SER A C 1
ATOM 704 O O . SER A 1 85 ? 0.691 -9.593 8.062 1.00 98.38 85 SER A O 1
ATOM 706 N N . LEU A 1 86 ? 0.398 -7.422 7.521 1.00 98.44 86 LEU A N 1
ATOM 707 C CA . LEU A 1 86 ? -0.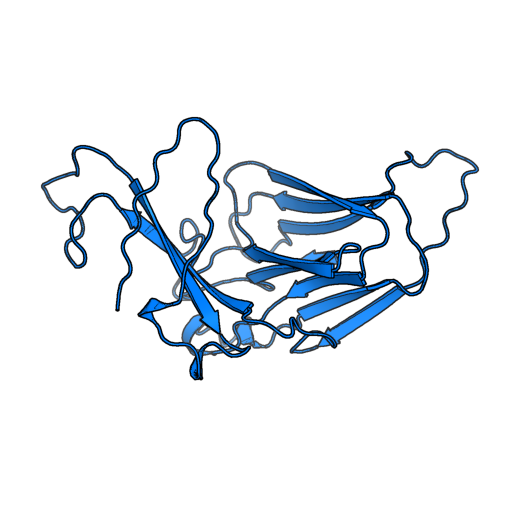316 -7.035 8.736 1.00 98.44 86 LEU A CA 1
ATOM 708 C C . LEU A 1 86 ? -1.678 -6.434 8.389 1.00 98.44 86 LEU A C 1
ATOM 710 O O . LEU A 1 86 ? -1.761 -5.434 7.683 1.00 98.44 86 LEU A O 1
ATOM 714 N N . TRP A 1 87 ? -2.745 -7.019 8.933 1.00 98.69 87 TRP A N 1
ATOM 715 C CA . TRP A 1 87 ? -4.114 -6.522 8.785 1.00 98.69 87 TRP A CA 1
ATOM 716 C C . TRP A 1 87 ? -4.734 -6.140 10.130 1.00 98.69 87 TRP A C 1
ATOM 718 O O . TRP A 1 87 ? -4.695 -6.922 11.082 1.00 98.69 87 TRP A O 1
ATOM 728 N N . VAL A 1 88 ? -5.342 -4.955 10.186 1.00 98.69 88 VAL A N 1
ATOM 729 C CA . VAL A 1 88 ? -6.141 -4.452 11.306 1.00 98.69 88 VAL A CA 1
ATOM 730 C C . VAL A 1 88 ? -7.613 -4.740 11.033 1.00 98.69 88 VAL A C 1
ATOM 732 O O . VAL A 1 88 ? -8.168 -4.275 10.039 1.00 98.69 88 VAL A O 1
ATOM 735 N N . GLU A 1 89 ? -8.264 -5.458 11.943 1.00 98.50 89 GLU A N 1
ATOM 736 C CA . GLU A 1 89 ? -9.715 -5.666 11.957 1.00 98.50 89 GLU A CA 1
ATOM 737 C C . GLU A 1 89 ? -10.326 -4.906 13.149 1.00 98.50 89 GLU A C 1
ATOM 739 O O . GLU A 1 89 ? -10.206 -5.366 14.291 1.00 98.50 89 GLU A O 1
ATOM 744 N N . PRO A 1 90 ? -10.977 -3.749 12.931 1.00 98.38 90 PRO A N 1
ATOM 745 C CA . PRO A 1 90 ? -11.762 -3.078 13.962 1.00 98.38 90 PRO A CA 1
ATOM 746 C C . PRO A 1 90 ? -12.877 -3.981 14.509 1.00 98.38 90 PRO A C 1
ATOM 748 O O . PRO A 1 90 ? -13.606 -4.631 13.764 1.00 98.38 90 PRO A O 1
ATOM 751 N N . ARG A 1 91 ? -13.020 -4.024 15.836 1.00 98.25 91 ARG A N 1
ATOM 752 C CA . ARG A 1 91 ? -14.002 -4.859 16.559 1.00 98.25 91 ARG A CA 1
ATOM 753 C C . ARG A 1 91 ? -15.131 -4.051 17.199 1.00 98.25 91 ARG A C 1
ATOM 755 O O . ARG A 1 91 ? -16.071 -4.630 17.735 1.00 98.25 91 ARG A O 1
ATOM 762 N N . ASN A 1 92 ? -15.059 -2.729 17.112 1.00 98.06 92 ASN A N 1
ATOM 763 C CA . ASN A 1 92 ? -16.116 -1.798 17.481 1.00 98.06 92 ASN A CA 1
ATOM 764 C C . ASN A 1 92 ? -16.183 -0.639 16.467 1.00 98.06 92 ASN A C 1
ATOM 766 O O . ASN A 1 92 ? -15.400 -0.568 15.522 1.00 98.06 92 ASN A O 1
ATOM 770 N N . LYS A 1 93 ? -17.146 0.270 16.646 1.00 97.62 93 LYS A N 1
ATOM 771 C CA . LYS A 1 93 ? -17.344 1.420 15.754 1.00 97.62 93 LYS A CA 1
ATOM 772 C C . LYS A 1 93 ? -16.341 2.530 16.069 1.00 97.62 93 LYS A C 1
ATOM 774 O O . LYS A 1 93 ? -16.470 3.195 17.090 1.00 97.62 93 LYS A O 1
ATOM 779 N N . TRP A 1 94 ? -15.365 2.731 15.186 1.00 97.50 94 TRP A N 1
ATOM 780 C CA . TRP A 1 94 ? -14.342 3.781 15.316 1.00 97.50 94 TRP A CA 1
ATOM 781 C C . TRP A 1 94 ? -14.835 5.179 14.914 1.00 97.50 94 TRP A C 1
ATOM 783 O O . TRP A 1 94 ? -14.151 6.168 15.169 1.00 97.50 94 TRP A O 1
ATOM 793 N N . GLY A 1 95 ? -16.024 5.272 14.315 1.00 97.69 95 GLY A N 1
ATOM 794 C CA . GLY A 1 95 ? -16.619 6.526 13.872 1.00 97.69 95 GLY A CA 1
ATOM 795 C C . GLY A 1 95 ? -15.909 7.121 12.658 1.00 97.69 95 GLY A C 1
ATOM 796 O O . GLY A 1 95 ? -15.301 6.404 11.860 1.00 97.69 95 GLY A O 1
ATOM 797 N N . LYS A 1 96 ? -16.029 8.444 12.516 1.00 98.06 96 LYS A N 1
ATOM 798 C CA . LYS A 1 96 ? -15.408 9.215 11.438 1.00 98.06 96 LYS A CA 1
ATOM 799 C C . LYS A 1 96 ? -13.930 9.462 11.714 1.00 98.06 96 LYS A C 1
ATOM 801 O O . LYS A 1 96 ? -13.537 9.766 12.842 1.00 98.06 96 LYS A O 1
ATOM 806 N N . GLY A 1 97 ? -13.132 9.394 10.662 1.00 98.19 97 GLY A N 1
ATOM 807 C CA . GLY A 1 97 ? -11.703 9.651 10.721 1.00 98.19 97 GLY A CA 1
ATOM 808 C C . GLY A 1 97 ? -11.043 9.404 9.379 1.00 98.19 97 GLY A C 1
ATOM 809 O O . GLY A 1 97 ? -11.701 9.415 8.338 1.00 98.19 97 GLY A O 1
ATOM 810 N N . THR A 1 98 ? -9.738 9.190 9.403 1.00 98.38 98 THR A N 1
ATOM 811 C CA . THR A 1 98 ? -8.923 8.925 8.223 1.00 98.38 98 THR A CA 1
ATOM 812 C C . THR A 1 98 ? -8.007 7.734 8.469 1.00 98.38 98 THR A C 1
ATOM 814 O O . THR A 1 98 ? -7.435 7.567 9.547 1.00 98.38 98 THR A O 1
ATOM 817 N N . ILE A 1 99 ? -7.834 6.901 7.446 1.00 98.69 99 ILE A N 1
ATOM 818 C CA . ILE A 1 99 ? -6.679 6.007 7.366 1.00 98.69 99 ILE A CA 1
ATOM 819 C C . ILE A 1 99 ? -5.539 6.856 6.797 1.00 98.69 99 ILE A C 1
ATOM 821 O O . ILE A 1 99 ? -5.595 7.289 5.646 1.00 98.69 99 ILE A O 1
ATOM 825 N N . GLY A 1 100 ? -4.549 7.159 7.631 1.00 98.44 100 GLY A N 1
ATOM 826 C CA . GLY A 1 100 ? -3.356 7.905 7.253 1.00 98.44 100 GLY A CA 1
ATOM 827 C C . GLY A 1 100 ? -2.283 6.973 6.703 1.00 98.44 100 GLY A C 1
ATOM 828 O O . GLY A 1 100 ? -2.035 5.909 7.273 1.00 98.44 100 GLY A O 1
ATOM 829 N N . LEU A 1 101 ? -1.639 7.389 5.615 1.00 98.75 101 LEU A N 1
ATOM 830 C CA . LEU A 1 101 ? -0.450 6.763 5.044 1.00 98.75 101 LEU A CA 1
ATOM 831 C C . LEU A 1 101 ? 0.643 7.822 4.897 1.00 98.75 101 LEU A C 1
ATOM 833 O O . LEU A 1 101 ? 0.479 8.788 4.153 1.00 98.75 101 LEU A O 1
ATOM 837 N N . MET A 1 102 ? 1.755 7.620 5.591 1.00 98.56 102 MET A N 1
ATOM 838 C CA . MET A 1 102 ? 2.954 8.441 5.487 1.00 98.56 102 MET A CA 1
ATOM 839 C C . MET A 1 102 ? 4.044 7.652 4.765 1.00 98.56 102 MET A C 1
ATOM 841 O O . MET A 1 102 ? 4.358 6.532 5.164 1.00 98.56 102 MET A O 1
ATOM 845 N N . GLU A 1 103 ? 4.608 8.251 3.722 1.00 98.50 103 GLU A N 1
ATOM 846 C CA . GLU A 1 103 ? 5.702 7.691 2.927 1.00 98.50 103 GLU A CA 1
ATOM 847 C C . GLU A 1 103 ? 6.891 8.654 3.038 1.00 98.50 103 GLU A C 1
ATOM 849 O O . GLU A 1 103 ? 6.856 9.787 2.542 1.00 98.50 103 GLU A O 1
ATOM 854 N N . ILE A 1 104 ? 7.918 8.228 3.767 1.00 98.38 104 ILE A N 1
ATOM 855 C CA . ILE A 1 104 ? 9.117 9.006 4.077 1.00 98.38 104 ILE A CA 1
ATOM 856 C C . ILE A 1 104 ? 10.191 8.650 3.032 1.00 98.38 104 ILE A C 1
ATOM 858 O O . ILE A 1 104 ? 10.353 7.472 2.706 1.00 98.38 104 ILE A O 1
ATOM 862 N N . PRO A 1 105 ? 10.936 9.625 2.483 1.00 97.31 105 PRO A N 1
ATOM 863 C CA . PRO A 1 105 ? 12.056 9.325 1.600 1.00 97.31 105 PRO A CA 1
ATOM 864 C C . PRO A 1 105 ? 13.107 8.476 2.317 1.00 97.31 105 PRO A C 1
ATOM 866 O O . PRO A 1 105 ? 13.555 8.839 3.405 1.00 97.31 105 PRO A O 1
ATOM 869 N N . THR A 1 106 ? 13.536 7.382 1.692 1.00 95.25 106 THR A N 1
ATOM 870 C CA . THR A 1 106 ? 14.672 6.577 2.161 1.00 95.25 106 THR A CA 1
ATOM 871 C C . THR A 1 106 ? 15.649 6.292 1.026 1.00 95.25 106 THR A C 1
ATOM 873 O O . THR A 1 106 ? 15.274 6.243 -0.149 1.00 95.25 106 THR A O 1
ATOM 876 N N . THR A 1 107 ? 16.917 6.096 1.379 1.00 91.75 107 THR A N 1
ATOM 877 C CA . THR A 1 107 ? 17.974 5.671 0.454 1.00 91.75 107 THR A CA 1
ATOM 878 C C . THR A 1 107 ? 18.286 4.178 0.545 1.00 91.75 107 THR A C 1
ATOM 880 O O . THR A 1 107 ? 19.115 3.704 -0.221 1.00 91.75 107 THR A O 1
ATOM 883 N N . GLY A 1 108 ? 17.660 3.441 1.466 1.00 86.75 108 GLY A N 1
ATOM 884 C CA . GLY A 1 108 ? 17.896 2.008 1.645 1.00 86.75 108 GLY A CA 1
ATOM 885 C C . GLY A 1 108 ? 16.886 1.338 2.577 1.00 86.75 108 GLY A C 1
ATOM 886 O O . GLY A 1 108 ? 15.947 1.967 3.064 1.00 86.75 108 GLY A O 1
ATOM 887 N N . GLU A 1 109 ? 17.099 0.049 2.816 1.00 88.62 109 GLU A N 1
ATOM 888 C CA . GLU A 1 109 ? 16.186 -0.861 3.516 1.00 88.62 109 GLU A CA 1
ATOM 889 C C . GLU A 1 109 ? 16.301 -0.866 5.044 1.00 88.62 109 GLU A C 1
ATOM 891 O O . GLU A 1 109 ? 15.492 -1.496 5.722 1.00 88.62 109 GLU A O 1
ATOM 896 N N . THR A 1 110 ? 17.321 -0.217 5.604 1.00 89.12 110 THR A N 1
ATOM 897 C CA . THR A 1 110 ? 17.661 -0.342 7.031 1.00 89.12 110 THR A CA 1
ATOM 898 C C . THR A 1 110 ? 16.724 0.424 7.960 1.00 89.12 110 THR A C 1
ATOM 900 O O . THR A 1 110 ? 16.731 0.176 9.166 1.00 89.12 110 THR A O 1
ATOM 903 N N . LEU A 1 111 ? 15.924 1.347 7.419 1.00 93.00 111 LEU A N 1
ATOM 904 C CA . LEU A 1 111 ? 14.972 2.162 8.163 1.00 93.00 111 LEU A CA 1
ATOM 905 C C . LEU A 1 111 ? 13.566 1.996 7.586 1.00 93.00 111 LEU A C 1
ATOM 907 O O . LEU A 1 111 ? 13.359 2.137 6.379 1.00 93.00 111 LEU A O 1
ATOM 911 N N . ASP A 1 112 ? 12.597 1.776 8.472 1.00 97.56 112 ASP A N 1
ATOM 912 C CA . ASP A 1 112 ? 11.179 1.843 8.130 1.00 97.56 112 ASP A CA 1
ATOM 913 C C . ASP A 1 112 ? 10.826 3.247 7.632 1.00 97.56 112 ASP A C 1
ATOM 915 O O . ASP A 1 112 ? 11.083 4.253 8.299 1.00 97.56 112 ASP A O 1
ATOM 919 N N . ASN A 1 113 ? 10.194 3.310 6.465 1.00 98.25 113 ASN A N 1
ATOM 920 C CA . ASN A 1 113 ? 9.817 4.560 5.814 1.00 98.25 113 ASN A CA 1
ATOM 921 C C . ASN A 1 113 ? 8.320 4.641 5.480 1.00 98.25 113 ASN A C 1
ATOM 923 O O . ASN A 1 113 ? 7.866 5.641 4.924 1.00 98.25 113 ASN A O 1
ATOM 927 N N . ILE A 1 114 ? 7.544 3.617 5.843 1.00 98.75 114 ILE A N 1
ATOM 928 C CA . ILE A 1 114 ? 6.098 3.555 5.647 1.00 98.75 114 ILE A CA 1
ATOM 929 C C . ILE A 1 114 ? 5.409 3.534 7.006 1.00 98.75 114 ILE A C 1
ATOM 931 O O . ILE A 1 114 ? 5.697 2.684 7.848 1.00 98.75 114 ILE A O 1
ATOM 935 N N . VAL A 1 115 ? 4.443 4.431 7.207 1.00 98.69 115 VAL A N 1
ATOM 936 C CA . VAL A 1 115 ? 3.613 4.459 8.418 1.00 98.69 115 VAL A CA 1
ATOM 937 C C . VAL A 1 115 ? 2.143 4.488 8.034 1.00 98.69 115 VAL A C 1
ATOM 939 O O . VAL A 1 115 ? 1.711 5.344 7.268 1.00 98.69 115 VAL A O 1
ATOM 942 N N . CYS A 1 116 ? 1.353 3.577 8.601 1.00 98.69 116 CYS A N 1
ATOM 943 C CA . CYS A 1 116 ? -0.096 3.552 8.433 1.00 98.69 116 CYS A CA 1
ATOM 944 C C . CYS A 1 116 ? -0.822 3.486 9.779 1.00 98.69 116 CYS A C 1
ATOM 946 O O . CYS A 1 116 ? -0.474 2.682 10.654 1.00 98.69 116 CYS A O 1
ATOM 948 N N . PHE A 1 117 ? -1.830 4.338 9.955 1.00 98.31 117 PHE A N 1
ATOM 949 C CA . PHE A 1 117 ? -2.582 4.475 11.202 1.00 98.31 117 PHE A CA 1
ATOM 950 C C . PHE A 1 117 ? -4.005 4.979 10.956 1.00 98.31 117 PHE A C 1
ATOM 952 O O . PHE A 1 117 ? -4.308 5.544 9.910 1.00 98.31 117 PHE A O 1
ATOM 959 N N . TRP A 1 118 ? -4.876 4.784 11.943 1.00 98.12 118 TRP A N 1
ATOM 960 C CA . TRP A 1 118 ? -6.177 5.444 11.993 1.00 98.12 118 TRP A CA 1
ATOM 961 C C . TRP A 1 118 ? -6.074 6.736 12.797 1.00 98.12 118 TRP A C 1
ATOM 963 O O . TRP A 1 118 ? -5.499 6.742 13.886 1.00 98.12 118 TRP A O 1
ATOM 973 N N . GLN A 1 119 ? -6.659 7.807 12.274 1.00 97.19 119 GLN A N 1
ATOM 974 C CA . GLN A 1 119 ? -6.768 9.096 12.940 1.00 97.19 119 GLN A CA 1
ATOM 975 C C . GLN A 1 119 ? -8.250 9.477 13.058 1.00 97.19 119 GLN A C 1
ATOM 977 O O . GLN A 1 119 ? -8.903 9.673 12.034 1.00 97.19 119 GLN A O 1
ATOM 982 N N . PRO A 1 120 ? -8.820 9.582 14.272 1.00 97.06 120 PRO A N 1
ATOM 983 C CA . PRO A 1 120 ? -10.198 10.038 14.434 1.00 97.06 120 PRO A CA 1
ATOM 984 C C . PRO A 1 120 ? -10.364 11.487 13.947 1.00 97.06 120 PRO A C 1
ATOM 986 O O . PRO A 1 120 ? -9.446 12.296 14.061 1.00 97.06 120 PRO A O 1
ATOM 989 N N . GLU A 1 121 ? -11.551 11.829 13.433 1.00 96.62 121 GLU A N 1
ATOM 990 C CA . GLU A 1 121 ? -11.869 13.182 12.934 1.00 96.62 121 GLU A CA 1
ATOM 991 C C . GLU A 1 121 ? -11.792 14.230 14.055 1.00 96.62 121 GLU A C 1
ATOM 993 O O . GLU A 1 121 ? -11.291 15.339 13.864 1.00 96.62 121 GLU A O 1
ATOM 998 N N . LYS A 1 122 ? -12.257 13.866 15.257 1.00 94.00 122 LYS A N 1
ATOM 999 C CA . LYS A 1 122 ? -12.120 14.710 16.443 1.00 94.00 122 LYS A CA 1
ATOM 1000 C C . LYS A 1 122 ? -10.669 14.667 16.922 1.00 94.00 122 LYS A C 1
ATOM 1002 O O . LYS A 1 122 ? -10.179 13.615 17.329 1.00 94.00 122 LYS A O 1
ATOM 1007 N N . ALA A 1 123 ? -10.025 15.832 16.956 1.00 92.56 123 ALA A N 1
ATOM 1008 C CA . ALA A 1 123 ? -8.728 15.989 17.602 1.00 92.56 123 ALA A CA 1
ATOM 1009 C C . ALA A 1 123 ? -8.797 15.541 19.072 1.00 92.56 123 ALA A C 1
ATOM 1011 O O . ALA A 1 123 ? -9.680 15.977 19.813 1.00 92.56 123 ALA A O 1
ATOM 1012 N N . VAL A 1 124 ? -7.854 14.690 19.474 1.00 91.19 124 VAL A N 1
ATOM 1013 C CA . VAL A 1 124 ? -7.738 14.167 20.840 1.00 91.19 124 VAL A CA 1
ATOM 1014 C C . VAL A 1 124 ? -7.315 15.299 21.776 1.00 91.19 124 VAL A C 1
ATOM 1016 O O . VAL A 1 124 ? -6.256 15.899 21.585 1.00 91.19 124 VAL A O 1
ATOM 1019 N N . LYS A 1 125 ? -8.135 15.601 22.786 1.00 95.19 125 LYS A N 1
ATOM 1020 C CA . LYS A 1 125 ? -7.833 16.583 23.838 1.00 95.19 125 LYS A CA 1
ATOM 1021 C C . LYS A 1 125 ? -7.618 15.893 25.181 1.00 95.19 125 LYS A C 1
ATOM 1023 O O . LYS A 1 125 ? -8.058 14.767 25.399 1.00 95.19 125 LYS A O 1
ATOM 1028 N N . ALA A 1 126 ? -6.956 16.589 26.103 1.00 95.50 126 ALA A N 1
ATOM 1029 C CA . ALA A 1 126 ? -6.810 16.110 27.473 1.00 95.50 126 ALA A CA 1
ATOM 1030 C C . ALA A 1 126 ? -8.192 15.843 28.097 1.00 95.50 126 ALA A C 1
ATOM 1032 O O . ALA A 1 126 ? -9.074 16.699 28.039 1.00 95.50 126 ALA A O 1
ATOM 1033 N N . GLY A 1 127 ? -8.364 14.652 28.674 1.00 95.69 127 GLY A N 1
ATOM 1034 C CA . GLY A 1 127 ? -9.630 14.195 29.252 1.00 95.69 127 GLY A CA 1
ATOM 1035 C C . GLY A 1 127 ? -10.586 13.503 28.274 1.00 95.69 127 GLY A C 1
ATOM 1036 O O . GLY A 1 127 ? -11.594 12.970 28.728 1.00 95.69 127 GLY A O 1
ATOM 1037 N N . ASP A 1 128 ? -10.295 13.468 26.968 1.00 94.44 128 ASP A N 1
ATOM 1038 C CA . ASP A 1 128 ? -11.085 12.662 26.034 1.00 94.44 128 ASP A CA 1
ATOM 1039 C C . ASP A 1 128 ? -10.831 11.161 26.248 1.00 94.44 128 ASP A C 1
ATOM 1041 O O . ASP A 1 128 ? -9.690 10.722 26.408 1.00 94.44 128 ASP A O 1
ATOM 1045 N N . GLU A 1 129 ? -11.894 10.364 26.155 1.00 93.56 129 GLU A N 1
ATOM 1046 C CA . GLU A 1 129 ? -11.823 8.905 26.135 1.00 93.56 129 GLU A CA 1
ATOM 1047 C C . GLU A 1 129 ? -12.169 8.384 24.736 1.00 93.56 129 GLU A C 1
ATOM 1049 O O . GLU A 1 129 ? -13.183 8.761 24.142 1.00 93.56 129 GLU A O 1
ATOM 1054 N N . PHE A 1 130 ? -11.325 7.497 24.208 1.00 91.94 130 PHE A N 1
ATOM 1055 C CA . PHE A 1 130 ? -11.559 6.806 22.946 1.00 91.94 130 PHE A CA 1
ATOM 1056 C C . PHE A 1 130 ? -11.421 5.300 23.154 1.00 91.94 130 PHE A C 1
ATOM 1058 O O . PHE A 1 130 ? -10.408 4.824 23.663 1.00 91.94 130 PHE A O 1
ATOM 1065 N N . ALA A 1 131 ? -12.415 4.540 22.700 1.00 94.25 131 ALA A N 1
ATOM 1066 C CA . ALA A 1 131 ? -12.381 3.086 22.731 1.00 94.25 131 ALA A CA 1
ATOM 1067 C C . ALA A 1 131 ? -12.103 2.539 21.325 1.00 94.25 131 ALA A C 1
ATOM 1069 O O . ALA A 1 131 ? -12.980 2.566 20.461 1.00 94.25 131 ALA A O 1
ATOM 1070 N N . PHE A 1 132 ? -10.905 1.997 21.107 1.00 96.56 132 PHE A N 1
ATOM 1071 C CA . PHE A 1 132 ? -10.532 1.312 19.867 1.00 96.56 132 PHE A CA 1
ATOM 1072 C C . PHE A 1 132 ? -10.262 -0.163 20.157 1.00 96.56 132 PHE A C 1
ATOM 1074 O O . PHE A 1 132 ? -9.194 -0.532 20.637 1.00 96.56 132 PHE A O 1
ATOM 1081 N N . GLN A 1 133 ? -11.238 -1.019 19.864 1.00 98.25 133 GLN A N 1
ATOM 1082 C CA . GLN A 1 133 ? -11.076 -2.469 19.938 1.00 98.25 133 GLN A CA 1
ATOM 1083 C C . GLN A 1 133 ? -10.702 -2.985 18.552 1.00 98.25 133 GLN A C 1
ATOM 1085 O O . GLN A 1 133 ? -11.346 -2.620 17.567 1.00 98.25 133 GLN A O 1
ATOM 1090 N N . TYR A 1 134 ? -9.675 -3.826 18.458 1.00 98.50 134 TYR A N 1
ATOM 1091 C CA . TYR A 1 134 ? -9.223 -4.384 17.186 1.00 98.50 134 TYR A CA 1
ATOM 1092 C C . TYR A 1 134 ? -8.503 -5.717 17.359 1.00 98.50 134 TYR A C 1
ATOM 1094 O O . TYR A 1 134 ? -8.083 -6.085 18.456 1.00 98.50 134 TYR A O 1
ATOM 1102 N N . ARG A 1 135 ? -8.357 -6.432 16.244 1.00 98.44 135 ARG A N 1
ATOM 1103 C CA . ARG A 1 135 ? -7.451 -7.570 16.095 1.00 98.44 135 ARG A CA 1
ATOM 1104 C C . ARG A 1 135 ? -6.395 -7.254 15.052 1.00 98.44 135 ARG A C 1
ATOM 1106 O O . ARG A 1 135 ? -6.662 -6.544 14.085 1.00 98.44 135 ARG A O 1
ATOM 1113 N N . LEU A 1 136 ? -5.207 -7.801 15.267 1.00 98.38 136 LEU A N 1
ATOM 1114 C CA . LEU A 1 136 ? -4.085 -7.709 14.349 1.00 98.38 136 LEU A CA 1
ATOM 1115 C C . LEU A 1 136 ? -3.758 -9.104 13.825 1.00 98.38 136 LEU A C 1
ATOM 1117 O O . LEU A 1 136 ? -3.628 -10.049 14.602 1.00 98.38 136 LEU A O 1
ATOM 1121 N N . TYR A 1 137 ? -3.634 -9.216 12.509 1.00 98.38 137 TYR A N 1
ATOM 1122 C CA . TYR A 1 137 ? -3.332 -10.463 11.822 1.00 98.38 137 TYR A CA 1
ATOM 1123 C C . TYR A 1 137 ? -1.991 -10.337 11.108 1.00 98.38 137 TYR A C 1
ATOM 1125 O O . TYR A 1 137 ? -1.917 -9.713 10.051 1.00 98.38 137 TYR A O 1
ATOM 1133 N N . TRP A 1 138 ? -0.952 -10.956 11.672 1.00 97.62 138 TRP A N 1
ATOM 1134 C CA . TRP A 1 138 ? 0.338 -11.149 11.006 1.00 97.62 138 TRP A CA 1
ATOM 1135 C C . TRP A 1 138 ? 0.336 -12.489 10.293 1.00 97.62 138 TRP A C 1
ATOM 1137 O O . TRP A 1 138 ? 0.314 -13.542 10.926 1.00 97.62 138 TRP A O 1
ATOM 1147 N N . SER A 1 139 ? 0.294 -12.459 8.969 1.00 95.75 139 SER A N 1
ATOM 1148 C CA . SER A 1 139 ? 0.116 -13.677 8.177 1.00 95.75 139 SER A CA 1
ATOM 1149 C C . SER A 1 139 ? 0.520 -13.462 6.727 1.00 95.75 139 SER A C 1
ATOM 1151 O O . SER A 1 139 ? 0.729 -12.337 6.282 1.00 95.75 139 SER A O 1
ATOM 1153 N N . ALA A 1 140 ? 0.646 -14.548 5.967 1.00 94.56 140 ALA A N 1
ATOM 1154 C CA . ALA A 1 140 ? 0.994 -14.451 4.555 1.00 94.56 140 ALA A CA 1
ATOM 1155 C C . ALA A 1 140 ? -0.108 -13.803 3.696 1.00 94.56 140 ALA A C 1
ATOM 1157 O O . ALA A 1 140 ? 0.186 -13.252 2.638 1.00 94.56 140 ALA A O 1
ATOM 1158 N N . GLN A 1 141 ? -1.365 -13.891 4.134 1.00 92.94 141 GLN A N 1
ATOM 1159 C CA . GLN A 1 141 ? -2.537 -13.291 3.498 1.00 92.94 141 GLN A CA 1
ATOM 1160 C C . GLN A 1 141 ? -3.464 -12.752 4.592 1.00 92.94 141 GLN A C 1
ATOM 1162 O O . GLN A 1 141 ? -3.607 -13.421 5.613 1.00 92.94 141 GLN A O 1
ATOM 1167 N N . PRO A 1 142 ? -4.130 -11.603 4.389 1.00 94.25 142 PRO A N 1
ATOM 1168 C CA . PRO A 1 142 ? -5.110 -11.098 5.347 1.00 94.25 142 PRO A CA 1
ATOM 1169 C C . PRO A 1 142 ? -6.264 -12.101 5.561 1.00 94.25 142 PRO A C 1
ATOM 1171 O O . PRO A 1 142 ? -6.571 -12.885 4.660 1.00 94.25 142 PRO A O 1
ATOM 1174 N N . PRO A 1 143 ? -6.959 -12.059 6.716 1.00 95.81 143 PRO A N 1
ATOM 1175 C CA . PRO A 1 143 ? -8.057 -12.984 7.032 1.00 95.81 143 PRO A CA 1
ATOM 1176 C C . PRO A 1 143 ? -9.322 -12.743 6.192 1.00 95.81 143 PRO A C 1
ATOM 1178 O O . PRO A 1 143 ? -10.278 -13.509 6.269 1.00 95.81 143 PRO A O 1
ATOM 1181 N N . VAL A 1 144 ? -9.348 -11.654 5.425 1.00 95.00 144 VAL A N 1
ATOM 1182 C CA . VAL A 1 144 ? -10.450 -11.224 4.569 1.00 95.00 144 VAL A CA 1
ATOM 1183 C C . VAL A 1 144 ? -9.899 -10.847 3.202 1.00 95.00 144 VAL A C 1
ATOM 1185 O O . VAL A 1 144 ? -8.780 -10.347 3.089 1.00 95.00 144 VAL A O 1
ATOM 1188 N N . HIS A 1 145 ? -10.692 -11.059 2.159 1.00 90.94 145 HIS A N 1
ATOM 1189 C CA . HIS A 1 145 ? -10.325 -10.715 0.792 1.00 90.94 145 HIS A CA 1
ATOM 1190 C C . HIS A 1 145 ? -11.484 -10.021 0.078 1.00 90.94 145 HIS A C 1
ATOM 1192 O O . HIS A 1 145 ? -12.654 -10.231 0.406 1.00 90.94 145 HIS A O 1
ATOM 1198 N N . CYS A 1 146 ? -11.149 -9.207 -0.925 1.00 90.94 146 CYS A N 1
ATOM 1199 C CA . CYS A 1 146 ? -12.139 -8.707 -1.868 1.00 90.94 146 CYS A CA 1
ATOM 1200 C C . CYS A 1 146 ? -12.823 -9.913 -2.544 1.00 90.94 146 CYS A C 1
ATOM 1202 O O . CYS A 1 146 ? -12.119 -10.831 -2.977 1.00 90.94 146 CYS A O 1
ATOM 1204 N N . PRO A 1 147 ? -14.165 -9.961 -2.617 1.00 90.38 147 PRO A N 1
ATOM 1205 C CA . PRO A 1 147 ? -14.861 -11.005 -3.368 1.00 90.38 147 PRO A CA 1
ATOM 1206 C C . PRO A 1 147 ? -14.738 -10.809 -4.889 1.00 90.38 147 PRO A C 1
ATOM 1208 O O . PRO A 1 147 ? -14.997 -11.737 -5.647 1.00 90.38 147 PRO A O 1
ATOM 1211 N N . LEU A 1 148 ? -14.338 -9.613 -5.334 1.00 91.00 148 LEU A N 1
ATOM 1212 C CA . LEU A 1 148 ? -14.089 -9.278 -6.735 1.00 91.00 148 LEU A CA 1
ATOM 1213 C C . LEU A 1 148 ? -12.608 -9.483 -7.100 1.00 91.00 148 LEU A C 1
ATOM 1215 O O . LEU A 1 148 ? -11.811 -10.025 -6.330 1.00 91.00 148 LEU A O 1
ATOM 1219 N N . ALA A 1 149 ? -12.232 -9.005 -8.284 1.00 91.75 149 ALA A N 1
ATOM 1220 C CA . ALA A 1 149 ? -10.843 -8.864 -8.688 1.00 91.75 149 ALA A CA 1
ATOM 1221 C C . ALA A 1 149 ? -10.033 -8.019 -7.691 1.00 91.75 149 ALA A C 1
ATOM 1223 O O . ALA A 1 149 ? -10.514 -7.018 -7.153 1.00 91.75 149 ALA A O 1
ATOM 1224 N N . ARG A 1 150 ? -8.766 -8.386 -7.497 1.00 92.50 150 ARG A N 1
ATOM 1225 C CA . ARG A 1 150 ? -7.772 -7.591 -6.768 1.00 92.50 150 ARG A CA 1
ATOM 1226 C C . ARG A 1 150 ? -6.572 -7.300 -7.656 1.00 92.50 150 ARG A C 1
ATOM 1228 O O . ARG A 1 150 ? -6.253 -8.094 -8.536 1.00 92.50 150 ARG A O 1
ATOM 1235 N N . VAL A 1 151 ? -5.871 -6.205 -7.379 1.00 94.88 151 VAL A N 1
ATOM 1236 C CA . VAL A 1 151 ? -4.590 -5.908 -8.031 1.00 94.88 151 VAL A CA 1
ATOM 1237 C C . VAL A 1 151 ? -3.595 -7.013 -7.682 1.00 94.88 151 VAL A C 1
ATOM 1239 O O . VAL A 1 151 ? -3.402 -7.332 -6.510 1.00 94.88 151 VAL A O 1
ATOM 1242 N N . MET A 1 152 ? -2.973 -7.616 -8.685 1.00 94.00 152 MET A N 1
ATOM 1243 C CA . MET A 1 152 ? -1.863 -8.548 -8.525 1.00 94.00 152 MET A CA 1
ATOM 1244 C C . MET A 1 152 ? -0.556 -7.766 -8.440 1.00 94.00 152 MET A C 1
ATOM 1246 O O . MET A 1 152 ? 0.138 -7.852 -7.428 1.00 94.00 152 MET A O 1
ATOM 1250 N N . ALA A 1 153 ? -0.285 -6.951 -9.459 1.00 94.50 153 ALA A N 1
ATOM 1251 C CA . ALA A 1 153 ? 0.928 -6.161 -9.588 1.00 94.50 153 ALA A CA 1
ATOM 1252 C C . ALA A 1 153 ? 0.632 -4.817 -10.260 1.00 94.50 153 ALA A C 1
ATOM 1254 O O . ALA A 1 153 ? -0.257 -4.712 -11.105 1.00 94.50 153 ALA A O 1
ATOM 1255 N N . THR A 1 154 ? 1.430 -3.813 -9.909 1.00 95.75 154 THR A N 1
ATOM 1256 C CA . THR A 1 154 ? 1.462 -2.515 -10.582 1.00 95.75 154 THR A CA 1
ATOM 1257 C C . THR A 1 154 ? 2.865 -2.305 -11.126 1.00 95.75 154 THR A C 1
ATOM 1259 O O . TH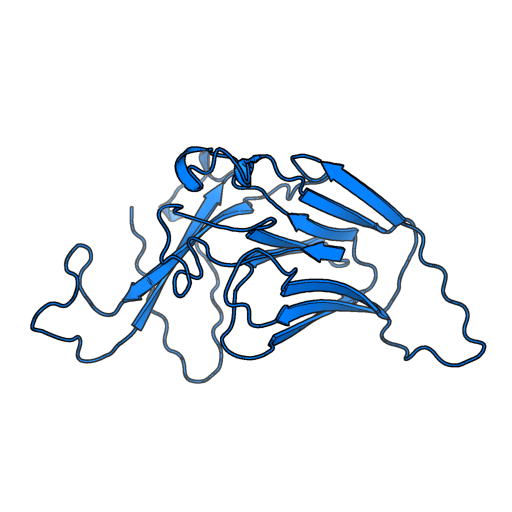R A 1 154 ? 3.838 -2.394 -10.378 1.00 95.75 154 THR A O 1
ATOM 1262 N N . ARG A 1 155 ? 2.982 -2.023 -12.420 1.00 94.44 155 ARG A N 1
ATOM 1263 C CA . ARG A 1 155 ? 4.245 -1.688 -13.082 1.00 94.44 155 ARG A CA 1
ATOM 1264 C C . ARG A 1 155 ? 4.171 -0.273 -13.611 1.00 94.44 155 ARG A C 1
ATOM 1266 O O . ARG A 1 155 ? 3.161 0.111 -14.200 1.00 94.44 155 ARG A O 1
ATOM 1273 N N . THR A 1 156 ? 5.240 0.480 -13.410 1.00 92.38 156 THR A N 1
ATOM 1274 C CA . THR A 1 156 ? 5.396 1.811 -13.991 1.00 92.38 156 THR A CA 1
ATOM 1275 C C . THR A 1 156 ? 6.587 1.834 -14.927 1.00 92.38 156 THR A C 1
ATOM 1277 O O . THR A 1 156 ? 7.552 1.083 -14.772 1.00 92.38 156 THR A O 1
ATOM 1280 N N . GLY A 1 157 ? 6.503 2.691 -15.932 1.00 88.94 157 GLY A N 1
ATOM 1281 C CA . GLY A 1 157 ? 7.567 2.850 -16.901 1.00 88.94 157 GLY A CA 1
ATOM 1282 C C . GLY A 1 157 ? 7.421 4.135 -17.687 1.00 88.94 157 GLY A C 1
ATOM 1283 O O . GLY A 1 157 ? 6.420 4.849 -17.593 1.00 88.94 157 GLY A O 1
ATOM 1284 N N . MET A 1 158 ? 8.449 4.412 -18.474 1.00 87.75 158 MET A N 1
ATOM 1285 C CA . MET A 1 158 ? 8.417 5.483 -19.453 1.00 87.75 158 MET A CA 1
ATOM 1286 C C . MET A 1 158 ? 7.380 5.147 -20.534 1.00 87.75 158 MET A C 1
ATOM 1288 O O . MET A 1 158 ? 7.229 3.992 -20.927 1.00 87.75 158 MET A O 1
ATOM 1292 N N . GLY A 1 159 ? 6.651 6.160 -20.978 1.00 86.19 159 GLY A N 1
ATOM 1293 C CA . GLY A 1 159 ? 5.656 6.086 -22.037 1.00 86.19 159 GLY A CA 1
ATOM 1294 C C . GLY A 1 159 ? 5.880 7.151 -23.101 1.00 86.19 159 GLY A C 1
ATOM 1295 O O . GLY A 1 159 ? 6.831 7.930 -23.039 1.00 86.19 159 GLY A O 1
ATOM 1296 N N . GLY A 1 160 ? 4.950 7.219 -24.053 1.00 82.19 160 GLY A N 1
ATOM 1297 C CA . GLY A 1 160 ? 5.006 8.188 -25.154 1.00 82.19 160 GLY A CA 1
ATOM 1298 C C . GLY A 1 160 ? 5.740 7.672 -26.392 1.00 82.19 160 GLY A C 1
ATOM 1299 O O . GLY A 1 160 ? 6.076 8.457 -27.271 1.00 82.19 160 GLY A O 1
ATOM 1300 N N . PHE A 1 161 ? 5.970 6.362 -26.479 1.00 80.94 161 PHE A N 1
ATOM 1301 C CA . PHE A 1 161 ? 6.611 5.695 -27.610 1.00 80.94 161 PHE A CA 1
ATOM 1302 C C . PHE A 1 161 ? 5.958 4.330 -27.905 1.00 80.94 161 PHE A C 1
ATOM 1304 O O . PHE A 1 161 ? 5.273 3.792 -27.028 1.00 80.94 161 PHE A O 1
ATOM 1311 N N . PRO A 1 162 ? 6.131 3.769 -29.122 1.00 77.25 162 PRO A N 1
ATOM 1312 C CA . PRO A 1 162 ? 5.643 2.433 -29.458 1.00 77.25 162 PRO A CA 1
ATOM 1313 C C . PRO A 1 162 ? 6.213 1.361 -28.525 1.00 77.25 162 PRO A C 1
ATOM 1315 O O . PRO A 1 162 ? 7.397 1.382 -28.190 1.00 77.25 162 PRO A O 1
ATOM 1318 N N . GLU A 1 163 ? 5.382 0.403 -28.120 1.00 69.81 163 GLU A N 1
ATOM 1319 C CA . GLU A 1 163 ? 5.829 -0.697 -27.268 1.00 69.81 163 GLU A CA 1
ATOM 1320 C C . GLU A 1 163 ? 6.981 -1.480 -27.922 1.00 69.81 163 GLU A C 1
ATOM 1322 O O . GLU A 1 163 ? 7.003 -1.697 -29.133 1.00 69.81 163 GLU A O 1
ATOM 1327 N N . GLY A 1 164 ? 7.970 -1.874 -27.115 1.00 69.50 164 GLY A N 1
ATOM 1328 C CA . GLY A 1 164 ? 9.180 -2.547 -27.595 1.00 69.50 164 GLY A CA 1
ATOM 1329 C C . GLY A 1 164 ? 10.257 -1.610 -28.153 1.00 69.50 164 GLY A C 1
ATOM 1330 O O . GLY A 1 164 ? 11.345 -2.079 -28.481 1.00 69.50 164 GLY A O 1
ATOM 1331 N N . TRP A 1 165 ? 10.009 -0.298 -28.213 1.00 72.94 165 TRP A N 1
ATOM 1332 C CA . TRP A 1 165 ? 10.989 0.696 -28.646 1.00 72.94 165 TRP A CA 1
ATOM 1333 C C . TRP A 1 165 ? 11.271 1.690 -27.519 1.00 72.94 165 TRP A C 1
ATOM 1335 O O . TRP A 1 165 ? 10.546 2.658 -27.342 1.00 72.94 165 TRP A O 1
ATOM 1345 N N . ALA A 1 166 ? 12.312 1.459 -26.717 1.00 7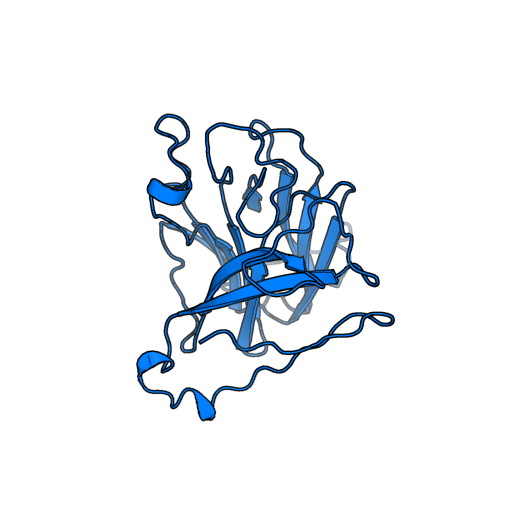1.56 166 ALA A N 1
ATOM 1346 C CA . ALA A 1 166 ? 12.756 2.469 -25.757 1.00 71.56 166 ALA A CA 1
ATOM 1347 C C . ALA A 1 166 ? 13.458 3.617 -26.510 1.00 71.56 166 ALA A C 1
ATOM 1349 O O . ALA A 1 166 ? 14.242 3.332 -27.421 1.00 71.56 166 ALA A O 1
ATOM 1350 N N . PRO A 1 167 ? 13.214 4.893 -26.156 1.00 70.38 167 PRO A N 1
ATOM 1351 C CA . PRO A 1 167 ? 13.830 6.016 -26.848 1.00 70.38 167 PRO A CA 1
ATOM 1352 C C . PRO A 1 167 ? 15.353 5.955 -26.695 1.00 70.38 167 PRO A C 1
ATOM 1354 O O . PRO A 1 167 ? 15.889 6.073 -25.594 1.00 70.38 167 PRO A O 1
ATOM 1357 N N . GLY A 1 168 ? 16.029 5.716 -27.820 1.00 74.50 168 GLY A N 1
ATOM 1358 C CA . GLY A 1 168 ? 17.477 5.838 -27.963 1.00 74.50 168 GLY A CA 1
ATOM 1359 C C . GLY A 1 168 ? 17.842 7.273 -28.338 1.00 74.50 168 GLY A C 1
ATOM 1360 O O . GLY A 1 168 ? 17.663 8.197 -27.554 1.00 74.50 168 GLY A O 1
ATOM 1361 N N . GLU A 1 169 ? 18.303 7.477 -29.573 1.00 76.44 169 GLU A N 1
ATOM 1362 C CA . GLU A 1 169 ? 18.671 8.807 -30.094 1.00 76.44 169 GLU A CA 1
ATOM 1363 C C . GLU A 1 169 ? 17.463 9.702 -30.439 1.00 76.44 169 GLU A C 1
ATOM 1365 O O . GLU A 1 169 ? 17.619 10.889 -30.726 1.00 76.44 169 GLU A O 1
ATOM 1370 N N . HIS A 1 170 ? 16.248 9.155 -30.393 1.00 73.94 170 HIS A N 1
ATOM 1371 C CA . HIS A 1 170 ? 15.015 9.857 -30.732 1.00 73.94 170 HIS A CA 1
ATOM 1372 C C . HIS A 1 170 ? 14.097 9.919 -29.509 1.00 73.94 170 HIS A C 1
ATOM 1374 O O . HIS A 1 170 ? 13.452 8.940 -29.136 1.00 73.94 170 HIS A O 1
ATOM 1380 N N . TYR A 1 171 ? 14.045 11.084 -28.870 1.00 80.69 171 TYR A N 1
ATOM 1381 C CA . TYR A 1 171 ? 13.156 11.323 -27.737 1.00 80.69 171 TYR A CA 1
ATOM 1382 C C . TYR A 1 171 ? 11.709 11.542 -28.199 1.00 80.69 171 TYR A C 1
ATOM 1384 O O . TYR A 1 171 ? 11.498 12.113 -29.273 1.00 80.69 171 TYR A O 1
ATOM 1392 N N . PRO A 1 172 ? 10.705 11.128 -27.404 1.00 81.44 172 PRO A N 1
ATOM 1393 C CA . PRO A 1 172 ? 9.316 11.409 -27.733 1.00 81.44 172 PRO A CA 1
ATOM 1394 C C . PRO A 1 172 ? 9.052 12.918 -27.669 1.00 81.44 172 PRO A C 1
ATOM 1396 O O . PRO A 1 172 ? 9.563 13.612 -26.788 1.00 81.44 172 PRO A O 1
ATOM 1399 N N . GLU A 1 173 ? 8.205 13.427 -28.566 1.00 83.75 173 GLU A N 1
ATOM 1400 C CA . GLU A 1 173 ? 7.781 14.837 -28.537 1.00 83.75 173 GLU A CA 1
ATOM 1401 C C . GLU A 1 173 ? 7.059 15.188 -27.228 1.00 83.75 173 GLU A C 1
ATOM 1403 O O . GLU A 1 173 ? 7.167 16.303 -26.717 1.00 83.75 173 GLU A O 1
ATOM 1408 N N . LYS A 1 174 ? 6.328 14.213 -26.673 1.00 85.00 174 LYS A N 1
ATOM 1409 C CA . LYS A 1 174 ? 5.656 14.306 -25.380 1.00 85.00 174 LYS A CA 1
ATOM 1410 C C . LYS A 1 174 ? 6.069 13.134 -24.504 1.00 85.00 174 LYS A C 1
ATOM 1412 O O . LYS A 1 174 ? 5.775 11.981 -24.813 1.00 85.00 174 LYS A O 1
ATOM 1417 N N . TRP A 1 175 ? 6.703 13.444 -23.383 1.00 85.62 175 TRP A N 1
ATOM 1418 C CA . TRP A 1 175 ? 6.992 12.462 -22.349 1.00 85.62 175 TRP A CA 1
ATOM 1419 C C . TRP A 1 175 ? 5.707 12.043 -21.647 1.00 85.62 175 TRP A C 1
ATOM 1421 O O . TRP A 1 175 ? 4.885 12.883 -21.282 1.00 85.62 175 TRP A O 1
ATOM 1431 N N . ALA A 1 176 ? 5.557 10.744 -21.430 1.00 87.81 176 ALA A N 1
ATOM 1432 C CA . ALA A 1 176 ? 4.467 10.192 -20.647 1.00 87.81 176 ALA A CA 1
ATOM 1433 C C . ALA A 1 176 ? 4.994 9.116 -19.698 1.00 87.81 176 ALA A C 1
ATOM 1435 O O . ALA A 1 176 ? 6.111 8.619 -19.853 1.00 87.81 176 ALA A O 1
ATOM 1436 N N . SER A 1 177 ? 4.157 8.733 -18.742 1.00 87.31 177 SER A N 1
ATOM 1437 C CA . SER A 1 177 ? 4.358 7.539 -17.926 1.00 87.31 177 SER A CA 1
ATOM 1438 C C . SER A 1 177 ? 3.286 6.519 -18.277 1.00 87.31 177 SER A C 1
ATOM 1440 O O . SER A 1 177 ? 2.128 6.879 -18.487 1.00 87.31 177 SER A O 1
ATOM 1442 N N . VAL A 1 178 ? 3.662 5.245 -18.318 1.00 88.75 178 VAL A N 1
ATOM 1443 C CA . VAL A 1 178 ? 2.729 4.125 -18.467 1.00 88.75 178 VAL A CA 1
ATOM 1444 C C . VAL A 1 178 ? 2.565 3.436 -17.122 1.00 88.75 178 VAL A C 1
ATOM 1446 O O . VAL A 1 178 ? 3.529 3.249 -16.379 1.00 88.75 178 VAL A O 1
ATOM 1449 N N . PHE A 1 179 ? 1.327 3.040 -16.839 1.00 90.75 179 PHE A N 1
ATOM 1450 C CA . PHE A 1 179 ? 0.956 2.222 -15.695 1.00 90.75 179 PHE A CA 1
ATOM 1451 C C . PHE A 1 179 ? 0.293 0.951 -16.222 1.00 90.75 179 PHE A C 1
ATOM 1453 O O . PHE A 1 179 ? -0.763 1.024 -16.848 1.00 90.75 179 PHE A O 1
ATOM 1460 N N . ALA A 1 180 ? 0.895 -0.206 -15.962 1.00 92.75 180 ALA A N 1
ATOM 1461 C CA . ALA A 1 180 ? 0.270 -1.502 -16.199 1.00 92.75 180 ALA A CA 1
ATOM 1462 C C . ALA A 1 180 ? -0.187 -2.076 -14.854 1.00 92.75 180 ALA A C 1
ATOM 1464 O O . ALA A 1 180 ? 0.619 -2.234 -13.934 1.00 92.75 180 ALA A O 1
ATOM 1465 N N . VAL A 1 181 ? -1.486 -2.340 -14.729 1.00 94.56 181 VAL A N 1
ATOM 1466 C CA . VAL A 1 181 ? -2.103 -2.853 -13.502 1.00 94.56 181 VAL A CA 1
ATOM 1467 C C . VAL A 1 181 ? -2.734 -4.198 -13.814 1.00 94.56 181 VAL A C 1
ATOM 1469 O O . VAL A 1 181 ? -3.748 -4.270 -14.505 1.00 94.56 181 VAL A O 1
ATOM 1472 N N . ASP A 1 182 ? -2.134 -5.258 -13.286 1.00 93.88 182 ASP A N 1
ATOM 1473 C CA . ASP A 1 182 ? -2.644 -6.611 -13.461 1.00 93.88 182 ASP A CA 1
ATOM 1474 C C . ASP A 1 182 ? -3.673 -6.904 -12.378 1.00 93.88 182 ASP A C 1
ATOM 1476 O O . ASP A 1 182 ? -3.444 -6.614 -11.200 1.00 93.88 182 ASP A O 1
ATOM 1480 N N . PHE A 1 183 ? -4.774 -7.550 -12.747 1.00 93.19 183 PHE A N 1
ATOM 1481 C CA . PHE A 1 183 ? -5.801 -7.980 -11.806 1.00 93.19 183 PHE A CA 1
ATOM 1482 C C . PHE A 1 183 ? -5.923 -9.504 -11.777 1.00 93.19 183 PHE A C 1
ATOM 1484 O O . PHE A 1 183 ? -5.724 -10.187 -12.777 1.00 93.19 183 PHE A O 1
ATOM 1491 N N . VAL A 1 184 ? -6.273 -10.044 -10.612 1.00 92.25 184 VAL A N 1
ATOM 1492 C CA . VAL A 1 184 ? -6.453 -11.480 -10.383 1.00 92.25 184 VAL A CA 1
ATOM 1493 C C . VAL A 1 184 ? -7.627 -11.732 -9.438 1.00 92.25 184 VAL A C 1
ATOM 1495 O O . VAL A 1 184 ? -7.920 -10.915 -8.565 1.00 92.25 184 VAL A O 1
ATOM 1498 N N . GLY A 1 185 ? -8.277 -12.887 -9.573 1.00 90.75 185 GLY A N 1
ATOM 1499 C CA . GLY A 1 185 ? -9.406 -13.286 -8.727 1.00 90.75 185 GLY A CA 1
ATOM 1500 C C . GLY A 1 185 ? -10.756 -12.761 -9.220 1.00 90.75 185 GLY A C 1
ATOM 1501 O O . GLY A 1 185 ? -10.862 -12.237 -10.329 1.00 90.75 185 GLY A O 1
ATOM 1502 N N . GLY A 1 186 ? -11.791 -12.950 -8.397 1.00 87.06 186 GLY A N 1
ATOM 1503 C CA . GLY A 1 186 ? -13.184 -12.746 -8.799 1.00 87.06 186 GLY A CA 1
ATOM 1504 C C . GLY A 1 186 ? -13.553 -13.561 -10.043 1.00 87.06 186 GLY A C 1
ATOM 1505 O O . GLY A 1 186 ? -12.940 -14.591 -10.337 1.00 87.06 186 GLY A O 1
ATOM 1506 N N . ASP A 1 187 ? -14.501 -13.041 -10.817 1.00 86.31 187 ASP A N 1
ATOM 1507 C CA . ASP A 1 187 ? -14.983 -13.677 -12.047 1.00 86.31 187 ASP A CA 1
ATOM 1508 C C . ASP A 1 187 ? -14.149 -13.318 -13.291 1.00 86.31 187 ASP A C 1
ATOM 1510 O O . ASP A 1 187 ? -14.558 -13.604 -14.413 1.00 86.31 187 ASP A O 1
ATOM 1514 N N . LEU A 1 188 ? -12.951 -12.733 -13.128 1.00 86.19 188 LEU A N 1
ATOM 1515 C CA . LEU A 1 188 ? -12.116 -12.287 -14.257 1.00 86.19 188 LEU A CA 1
ATOM 1516 C C . LEU A 1 188 ? -11.791 -13.397 -15.258 1.00 86.19 188 LEU A C 1
ATOM 1518 O O . LEU A 1 188 ? -11.700 -13.129 -16.449 1.00 86.19 188 LEU A O 1
ATOM 1522 N N . LYS A 1 189 ? -11.620 -14.642 -14.795 1.00 82.69 189 LYS A N 1
ATOM 1523 C CA . LYS A 1 189 ? -11.350 -15.780 -15.691 1.00 82.69 189 LYS A CA 1
ATOM 1524 C C . LYS A 1 189 ? -12.554 -16.160 -16.555 1.00 82.69 189 LYS A C 1
ATOM 1526 O O . LYS A 1 189 ? -12.364 -16.755 -17.608 1.00 82.69 189 LYS A O 1
ATOM 1531 N N . ALA A 1 190 ? -13.763 -15.881 -16.075 1.00 84.06 190 ALA A N 1
ATOM 1532 C CA . ALA A 1 190 ? -15.013 -16.184 -16.763 1.00 84.06 190 ALA A CA 1
ATOM 1533 C C . ALA A 1 190 ? -15.555 -14.981 -17.552 1.00 84.06 190 ALA A C 1
ATOM 1535 O O . ALA A 1 190 ? -16.451 -15.147 -18.377 1.00 84.06 190 ALA A O 1
ATOM 1536 N N . ALA A 1 191 ? -15.031 -13.780 -17.297 1.00 83.31 191 ALA A N 1
ATOM 1537 C CA . ALA A 1 191 ? -15.440 -12.565 -17.976 1.00 83.31 191 ALA A CA 1
ATOM 1538 C C . ALA A 1 191 ? -15.010 -12.576 -19.451 1.00 83.31 191 ALA A C 1
ATOM 1540 O O . ALA A 1 191 ? -13.880 -12.930 -19.787 1.00 83.31 191 ALA A O 1
ATOM 1541 N N . ASP A 1 192 ? -15.902 -12.119 -20.331 1.00 84.94 192 ASP A N 1
ATOM 1542 C CA . ASP A 1 192 ? -15.522 -11.752 -21.692 1.00 84.94 192 ASP A CA 1
ATOM 1543 C C . ASP A 1 192 ? -14.580 -10.542 -21.625 1.00 84.94 192 ASP A C 1
ATOM 1545 O O . ASP A 1 192 ? -14.948 -9.486 -21.108 1.00 84.94 192 ASP A O 1
ATOM 1549 N N . GLN A 1 193 ? -13.368 -10.682 -22.165 1.00 77.94 193 GLN A N 1
ATOM 1550 C CA . GLN A 1 193 ? -12.372 -9.611 -22.188 1.00 77.94 193 GLN A CA 1
ATOM 1551 C C . GLN A 1 193 ? -12.909 -8.329 -22.836 1.00 77.94 193 GLN A C 1
ATOM 1553 O O . GLN A 1 193 ? -12.562 -7.233 -22.399 1.00 77.94 193 GLN A O 1
ATOM 1558 N N . LYS A 1 194 ? -13.789 -8.442 -23.840 1.00 80.69 194 LYS A N 1
ATOM 1559 C CA . LYS A 1 194 ? -14.391 -7.276 -24.506 1.00 80.69 194 LYS A CA 1
ATOM 1560 C C . LYS A 1 194 ? -15.391 -6.533 -23.621 1.00 80.69 194 LYS A C 1
ATOM 1562 O O . LYS A 1 194 ? -15.659 -5.362 -23.871 1.00 80.69 194 LYS A O 1
ATOM 1567 N N . ALA A 1 195 ? -15.924 -7.196 -22.597 1.00 80.94 195 ALA A N 1
ATOM 1568 C CA . ALA A 1 195 ? -16.837 -6.607 -21.627 1.00 80.94 195 ALA A CA 1
ATOM 1569 C C . ALA A 1 195 ? -16.108 -5.911 -20.463 1.00 80.94 195 ALA A C 1
ATOM 1571 O O . ALA A 1 195 ? -16.755 -5.266 -19.641 1.00 80.94 195 ALA A O 1
ATOM 1572 N N . LEU A 1 196 ? -14.774 -6.016 -20.378 1.00 83.50 196 LEU A N 1
ATOM 1573 C CA . LEU A 1 196 ? -13.991 -5.367 -19.329 1.00 83.50 196 LEU A CA 1
ATOM 1574 C C . LEU A 1 196 ? -13.733 -3.887 -19.659 1.00 83.50 196 LEU A C 1
ATOM 1576 O O . LEU A 1 196 ? -13.034 -3.522 -20.614 1.00 83.50 196 LEU A O 1
ATOM 1580 N N . SER A 1 197 ? -14.258 -3.016 -18.803 1.00 84.56 197 SER A N 1
ATOM 1581 C CA . SER A 1 197 ? -13.956 -1.587 -18.771 1.00 84.56 197 SER A CA 1
ATOM 1582 C C . SER A 1 197 ? -13.386 -1.192 -17.412 1.00 84.56 197 SER A C 1
ATOM 1584 O O . SER A 1 197 ? -13.692 -1.808 -16.394 1.00 84.56 197 SER A O 1
ATOM 1586 N N . GLY A 1 198 ? -12.559 -0.152 -17.405 1.00 83.38 198 GLY A N 1
ATOM 1587 C CA . GLY A 1 198 ? -12.099 0.508 -16.191 1.00 83.38 198 GLY A CA 1
ATOM 1588 C C . GLY A 1 198 ? -12.511 1.970 -16.226 1.00 83.38 198 GLY A C 1
ATOM 1589 O O . GLY A 1 198 ? -12.440 2.600 -17.283 1.00 83.38 198 GLY A O 1
ATOM 1590 N N . ASP A 1 199 ? -12.923 2.490 -15.077 1.00 85.75 199 ASP A N 1
ATOM 1591 C CA . ASP A 1 199 ? -13.073 3.924 -14.871 1.00 85.75 199 ASP A CA 1
ATOM 1592 C C . ASP A 1 199 ? -11.746 4.477 -14.354 1.00 85.75 199 ASP A C 1
ATOM 1594 O O . ASP A 1 199 ? -11.154 3.941 -13.413 1.00 85.75 199 ASP A O 1
ATOM 1598 N N . TYR A 1 200 ? -11.267 5.550 -14.978 1.00 84.94 200 TYR A N 1
ATOM 1599 C CA . TYR A 1 200 ? -10.004 6.187 -14.622 1.00 84.94 200 TYR A CA 1
ATOM 1600 C C . TYR A 1 200 ? -10.253 7.654 -14.306 1.00 84.94 200 TYR A C 1
ATOM 1602 O O . TYR A 1 200 ? -10.941 8.356 -15.045 1.00 84.94 200 TYR A O 1
ATOM 1610 N N . ALA A 1 201 ? -9.653 8.122 -13.221 1.00 83.38 201 ALA A N 1
ATOM 1611 C CA . ALA A 1 201 ? -9.650 9.524 -12.853 1.00 83.38 201 ALA A CA 1
ATOM 1612 C C . ALA A 1 201 ? -8.207 9.946 -12.603 1.00 83.38 201 ALA A C 1
ATOM 1614 O O . ALA A 1 201 ? -7.473 9.271 -11.879 1.00 83.38 201 ALA A O 1
ATOM 1615 N N . PHE A 1 202 ? -7.816 11.070 -13.194 1.00 80.25 202 PHE A N 1
ATOM 1616 C CA . PHE A 1 202 ? -6.501 11.653 -12.992 1.00 80.25 202 PHE A CA 1
ATOM 1617 C C . PHE A 1 202 ? -6.628 13.085 -12.461 1.00 80.25 202 PHE A C 1
ATOM 1619 O O . PHE A 1 202 ? -7.664 13.728 -12.662 1.00 80.25 202 PHE A O 1
ATOM 1626 N N . PRO A 1 203 ? -5.601 13.600 -11.764 1.00 77.75 203 PRO A N 1
ATOM 1627 C CA . PRO A 1 203 ? -5.593 14.979 -11.303 1.00 77.75 203 PRO A CA 1
ATOM 1628 C C . PRO A 1 203 ? -5.704 15.969 -12.467 1.00 77.75 203 PRO A C 1
ATOM 1630 O O . PRO A 1 203 ? -5.291 15.695 -13.596 1.00 77.75 203 PRO A O 1
ATOM 1633 N N . TRP A 1 204 ? -6.220 17.158 -12.169 1.00 56.44 204 TRP A N 1
ATOM 1634 C CA . TRP A 1 204 ? -6.341 18.239 -13.142 1.00 56.44 204 TRP A CA 1
ATOM 1635 C C . TRP A 1 204 ? -4.985 18.566 -13.798 1.00 56.44 204 TRP A C 1
ATOM 1637 O O . TRP A 1 204 ? -3.979 18.702 -13.103 1.00 56.44 204 TRP A O 1
ATOM 1647 N N . GLY A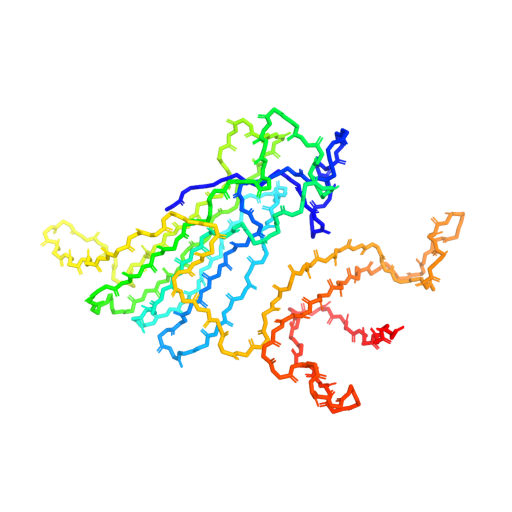 1 205 ? -4.965 18.680 -15.132 1.00 64.19 205 GLY A N 1
ATOM 1648 C CA . GLY A 1 205 ? -3.752 18.943 -15.922 1.00 64.19 205 GLY A CA 1
ATOM 1649 C C . GLY A 1 205 ? -3.035 17.705 -16.477 1.00 64.19 205 GLY A C 1
ATOM 1650 O O . GLY A 1 205 ? -1.950 17.846 -17.036 1.00 64.19 205 GLY A O 1
ATOM 1651 N N . SER A 1 206 ? -3.620 16.510 -16.351 1.00 71.69 206 SER A N 1
ATOM 1652 C CA . SER A 1 206 ? -3.112 15.281 -16.977 1.00 71.69 206 SER A CA 1
ATOM 1653 C C . SER A 1 206 ? -4.069 14.753 -18.052 1.00 71.69 206 SER A C 1
ATOM 1655 O O . SER A 1 206 ? -5.288 14.832 -17.903 1.00 71.69 206 SER A O 1
ATOM 1657 N N . GLU A 1 207 ? -3.511 14.233 -19.146 1.00 67.00 207 GLU A N 1
ATOM 1658 C CA . GLU A 1 207 ? -4.243 13.554 -20.222 1.00 67.00 207 GLU A CA 1
ATOM 1659 C C . GLU A 1 207 ? -3.954 12.050 -20.159 1.00 67.00 207 GLU A C 1
ATOM 1661 O O . GLU A 1 207 ? -2.817 11.643 -19.911 1.00 67.00 207 GLU A O 1
ATOM 1666 N N . ALA A 1 208 ? -4.972 11.218 -20.389 1.00 62.16 208 ALA A N 1
ATOM 1667 C CA . ALA A 1 208 ? -4.853 9.766 -20.327 1.00 62.16 208 ALA A CA 1
ATOM 1668 C C . ALA A 1 208 ? -5.294 9.117 -21.638 1.00 62.16 208 ALA A C 1
ATOM 1670 O O . ALA A 1 208 ? -6.381 9.395 -22.137 1.00 62.16 208 ALA A O 1
ATOM 1671 N N . ASN A 1 209 ? -4.467 8.207 -22.156 1.00 62.09 209 ASN A N 1
ATOM 1672 C CA . ASN A 1 209 ? -4.787 7.375 -23.312 1.00 62.09 209 ASN A CA 1
ATOM 1673 C C . ASN A 1 209 ? -4.836 5.906 -22.891 1.00 62.09 209 ASN A C 1
ATOM 1675 O O . ASN A 1 209 ? -3.920 5.405 -22.236 1.00 62.09 209 ASN A O 1
ATOM 1679 N N . ARG A 1 210 ? -5.911 5.211 -23.272 1.00 58.25 210 ARG A N 1
ATOM 1680 C CA . ARG A 1 210 ? -6.077 3.777 -23.019 1.00 58.25 210 ARG A CA 1
ATOM 1681 C C . ARG A 1 210 ? -5.386 2.989 -24.126 1.00 58.25 210 ARG A C 1
ATOM 1683 O O . ARG A 1 210 ? -5.872 2.984 -25.251 1.00 58.25 210 ARG A O 1
ATOM 1690 N N . ASN A 1 211 ? -4.351 2.236 -23.767 1.00 57.97 211 ASN A N 1
ATOM 1691 C CA . ASN A 1 211 ? -3.859 1.129 -24.579 1.00 57.97 211 ASN A CA 1
ATOM 1692 C C . ASN A 1 211 ? -4.137 -0.167 -23.814 1.00 57.97 211 ASN A C 1
ATOM 1694 O O . ASN A 1 211 ? -3.578 -0.397 -22.745 1.00 57.97 211 ASN A O 1
ATOM 1698 N N . SER A 1 212 ? -5.056 -0.987 -24.323 1.00 48.50 212 SER A N 1
ATOM 1699 C CA . SER A 1 212 ? -5.247 -2.349 -23.823 1.00 48.50 212 SER A CA 1
ATOM 1700 C C . SER A 1 212 ? -4.243 -3.241 -24.539 1.00 48.50 212 SER A C 1
ATOM 1702 O O . SER A 1 212 ? -4.344 -3.427 -25.749 1.00 48.50 212 SER A O 1
ATOM 1704 N N . LEU A 1 213 ? -3.253 -3.722 -23.793 1.00 43.25 213 LEU A N 1
ATOM 1705 C CA . LEU A 1 213 ? -2.305 -4.727 -24.257 1.00 43.25 213 LEU A CA 1
ATOM 1706 C C . LEU A 1 213 ? -2.944 -6.094 -24.003 1.00 43.25 213 LEU A C 1
ATOM 1708 O O . LEU A 1 213 ? -3.347 -6.375 -22.872 1.00 43.25 213 LEU A O 1
ATOM 1712 N N . TYR A 1 214 ? -3.130 -6.864 -25.074 1.00 39.72 214 TYR A N 1
ATOM 1713 C CA . TYR A 1 214 ? -3.691 -8.217 -25.049 1.00 39.72 214 TYR A CA 1
ATOM 1714 C C . TYR A 1 214 ? -2.570 -9.248 -25.100 1.00 39.72 214 TYR A C 1
ATOM 1716 O O . TYR A 1 214 ? -1.634 -9.033 -25.902 1.00 39.72 214 TYR A O 1
#

Secondary structure (DSSP, 8-state):
-EE-EEEBTTB-TT--SSSS-EES-SEEEEE-TTS-EEEEE----SS-EEEEEEEES-SEEEEE-----GGGT--TTT-GGGPPEEEEEE-S---EEEEEEEE---SSTTS--EEEEEEESSPP-TT------EEEEEESS-S---SS-EEEEEEEEEESS-TT---SSS--SS-EEEEEEEEESGGGGTS-GGG--------TT---------

Sequence (214 aa):
MTSMFSCGTNERRMCDTIHPQIHDSDRLSMWRGNGEWICRPLNNPQKLQFNAYTDNNPKGFGLLQLDRDFSHYQDIMGWYNKRPSLWVEPRNKWGKGTIGLMEIPTTGETLDNIVCFWQPEKAVKAGDEFAFQYRLYWSAQPPVHCPLARVMATRTGMGGFPEGWAPGEHYPEKWASVFAVDFVGGDLKAADQKALSGDYAFPWGSEANRNSLY

InterPro domains:
  IPR007444 Glucan biosynthesis, periplasmic, MdoG C-terminal [PF04349] (1-194)
  IPR011013 Galactose mutarotase-like domain superfamily [SSF74650] (1-145)
  IPR014438 Glucan biosynthesis protein MdoG/MdoD [PTHR30504] (1-195)
  IPR014718 Glycoside hydrolase-type carbohydrate-binding [G3DSA:2.70.98.10] (1-146)
  IPR014756 Immunoglobulin E-set [SSF81296] (147-195)

Nearest PDB structures (foldseek):
  8ip1-assembly1_A  TM=9.730E-01  e=1.981E-31  Escherichia coli
  8iox-assembly5_I  TM=9.630E-01  e=2.610E-31  Escherichia coli
  8x18-assembly1_A  TM=9.437E-01  e=5.166E-22  Xanthomonas campestris pv. campestris str. ATCC 33913
  8x18-assembly1_B  TM=9.469E-01  e=1.249E-21  Xanthomonas campestris pv. campestris str. ATCC 33913
  1txk-assembly1_A  TM=9.207E-01  e=3.154E-18  Escherichia coli

Mean predicted aligned error: 5.33 Å

Foldseek 3Di:
DFWAFQAAQAECPLVPDPFQGDILAQWKWWQAPVRDIDTGGAYQDPAKDKDWAKGWQTQKIWRALQQQDCNNTVDPPRSSSPRWIKMKGWPDTQGIWTFMWIAHHDNDRPDTRIDTDTDHPDDDDPPDDGDTDIDMDTHNDDPDDDLAKDWPDKHKDKDQDDPPDDDDVDDHPDTDMDIDTDIDHHCVVVDDPVPDDDDDDDDPPDDDDDDDDD

Organism: Escherichia coli (NCBI:txid562)

Solvent-accessible surface area (backbone atoms only — not comparable to full-atom values): 12873 Å² total; per-residue (Å²): 90,76,38,28,45,36,19,34,63,59,32,57,92,63,48,85,58,98,34,70,31,44,42,45,31,56,27,41,38,36,34,37,43,90,66,53,76,47,80,43,73,60,56,48,39,96,52,78,43,78,48,74,46,75,43,50,34,53,58,26,40,26,48,32,24,77,72,49,58,55,89,56,26,71,44,91,84,76,40,44,41,69,36,52,11,42,30,40,35,54,72,56,79,64,45,51,24,26,47,37,39,37,26,38,55,64,94,49,79,92,52,72,30,32,39,42,48,80,42,60,64,68,78,89,52,93,89,67,85,82,80,82,49,66,48,78,43,80,29,70,61,62,99,69,75,75,81,47,62,40,80,67,50,51,36,50,46,84,33,57,60,63,89,98,51,78,69,70,98,56,74,56,97,53,83,42,74,40,77,50,74,43,71,43,55,46,62,61,90,77,49,58,72,89,77,66,80,82,91,85,86,74,65,92,95,66,88,88,83,92,78,87,87,128

Radius of gyration: 19.07 Å; Cα contacts (8 Å, |Δi|>4): 421; chains: 1; bounding box: 40×35×60 Å